Protein AF-A0A933LG67-F1 (afdb_monomer_lite)

Foldseek 3Di:
DDDDDDDDDDDDDDDDDPDPPPPVPFFWKDKDPWDWDQDPPPQRKIKTWIFIDGPVFAFKAKDKFKDQPVPPFRQQFFDAKDWQHGTRRTGGGGTIIITRCCVSPPPDDGDMDMDMDIFRVDDQQGDKFKQTWDWAQDQDPVDGGDIDTDTIDIDRLWAHFPQLLLVVCVVFPLVVQDDPPWQKDWDDDPRDIHIDGNPPRGQAHTDPGDQVSQQSSQVVVCVVVVHHGGADDPRRLLSQQFADPVVSGGEPGSQRHVDDDLLQEADDCSPVDPAADGIQPQCCPPPGHNRHHNSNRHRSDYHDDGDD

Secondary structure (DSSP, 8-state):
-----------------------------EEEEEEEEE-SSSS--EEEEEEEE-SS-PPEEEEEEEESSSSS---B---SEEES-EEEE-SEEEEEEEE-HHHHSTT--S--EEEEEEE-S-STT--EEEE-SEEEEEEETTEEEEEEEE--EEEESSPPBHHHHHHHHHTTT-GGG--TTSSEEEEEETTEEEEEEPTT-TTSBP-S--HHHHHHHHHHHHHHHSS---PPPHHHHHHHHHEETTTTEE-SBTTTBSS--TTT---TTTTSSSSPPSTTTTBS-TT--B---TTS-S-SSSSS----

pLDDT: mean 85.45, std 18.58, range [19.23, 98.25]

Structure (mmCIF, N/CA/C/O backbone):
data_AF-A0A933LG67-F1
#
_entry.id   AF-A0A933LG67-F1
#
loop_
_atom_site.group_PDB
_atom_site.id
_atom_site.type_symbol
_atom_site.label_atom_id
_atom_site.label_alt_id
_atom_site.label_comp_id
_atom_site.label_asym_id
_atom_site.label_entity_id
_atom_site.label_seq_id
_atom_site.pdbx_PDB_ins_code
_atom_site.Cartn_x
_atom_site.Cartn_y
_atom_site.Cartn_z
_atom_site.occupancy
_atom_site.B_iso_or_equiv
_atom_site.auth_seq_id
_atom_site.auth_comp_id
_atom_site.auth_asym_id
_atom_site.auth_atom_id
_atom_site.pdbx_PDB_model_num
ATOM 1 N N . MET A 1 1 ? -15.347 -20.137 12.528 1.00 38.03 1 MET A N 1
ATOM 2 C CA . MET A 1 1 ? -15.045 -21.583 12.512 1.00 38.03 1 MET A CA 1
ATOM 3 C C . MET A 1 1 ? -15.302 -22.116 11.112 1.00 38.03 1 MET A C 1
ATOM 5 O O . MET A 1 1 ? -16.444 -22.106 10.672 1.00 38.03 1 MET A O 1
ATOM 9 N N . SER A 1 2 ? -14.249 -22.505 10.396 1.00 20.66 2 SER A N 1
ATOM 10 C CA . SER A 1 2 ? -14.291 -23.467 9.287 1.00 20.66 2 SER A CA 1
ATOM 11 C C . SER A 1 2 ? -12.856 -23.874 8.972 1.00 20.66 2 SER A C 1
ATOM 13 O O . SER A 1 2 ? -12.022 -23.033 8.662 1.00 20.66 2 SER A O 1
ATOM 15 N N . VAL A 1 3 ? -12.590 -25.166 9.133 1.00 19.23 3 VAL A N 1
ATOM 16 C CA . VAL A 1 3 ? -11.328 -25.852 8.849 1.00 19.23 3 VAL A CA 1
ATOM 17 C C . VAL A 1 3 ? -11.555 -26.704 7.605 1.00 19.23 3 VAL A C 1
ATOM 19 O O . VAL A 1 3 ? -12.579 -27.384 7.514 1.00 19.23 3 VAL A O 1
ATOM 22 N N . ARG A 1 4 ? -10.600 -26.709 6.672 1.00 21.16 4 ARG A N 1
ATOM 23 C CA . ARG A 1 4 ? -10.469 -27.743 5.636 1.00 21.16 4 ARG A CA 1
ATOM 24 C C . ARG A 1 4 ? -8.984 -28.055 5.449 1.00 21.16 4 ARG A C 1
ATOM 26 O O . ARG A 1 4 ? -8.202 -27.148 5.200 1.00 21.16 4 ARG A O 1
ATOM 33 N N . PHE A 1 5 ? -8.619 -29.330 5.564 1.00 20.34 5 PHE A N 1
ATOM 34 C CA . PHE A 1 5 ? -7.287 -29.852 5.242 1.00 20.34 5 PHE A CA 1
ATOM 35 C C . PHE A 1 5 ? -7.350 -30.694 3.963 1.00 20.34 5 PHE A C 1
ATOM 37 O O . PHE A 1 5 ? -8.354 -31.365 3.709 1.00 20.34 5 PHE A O 1
ATOM 44 N N . ARG A 1 6 ? -6.244 -30.741 3.213 1.00 22.88 6 ARG A N 1
ATOM 45 C CA . ARG A 1 6 ? -5.920 -31.833 2.284 1.00 22.88 6 ARG A CA 1
ATOM 46 C C . ARG A 1 6 ? -4.411 -32.108 2.357 1.00 22.88 6 ARG A C 1
ATOM 48 O O . ARG A 1 6 ? -3.620 -31.181 2.245 1.00 22.88 6 ARG A O 1
ATOM 55 N N . LEU A 1 7 ? -4.051 -33.368 2.608 1.00 24.30 7 LEU A N 1
ATOM 56 C CA . LEU A 1 7 ? -2.679 -33.895 2.688 1.00 24.30 7 LEU A CA 1
ATOM 57 C C . LEU A 1 7 ? -2.125 -34.248 1.284 1.00 24.30 7 LEU A C 1
ATOM 59 O O . LEU A 1 7 ? -2.924 -34.379 0.352 1.00 24.30 7 LEU A O 1
ATOM 63 N N . PRO A 1 8 ? -0.791 -34.388 1.116 1.00 27.58 8 PRO A N 1
ATOM 64 C CA . PRO A 1 8 ? -0.118 -34.285 -0.177 1.00 27.58 8 PRO A CA 1
ATOM 65 C C . PRO A 1 8 ? -0.117 -35.604 -0.961 1.00 27.58 8 PRO A C 1
ATOM 67 O O . PRO A 1 8 ? 0.044 -36.683 -0.393 1.00 27.58 8 PRO A O 1
ATOM 70 N N . GLY A 1 9 ? -0.243 -35.500 -2.285 1.00 26.73 9 GLY A N 1
ATOM 71 C CA . GLY A 1 9 ? 0.077 -36.569 -3.229 1.00 26.73 9 GLY A CA 1
ATOM 72 C C . GLY A 1 9 ? 1.455 -36.316 -3.831 1.00 26.73 9 GLY A C 1
ATOM 73 O O . GLY A 1 9 ? 1.654 -35.337 -4.543 1.00 26.73 9 GLY A O 1
ATOM 74 N N . SER A 1 10 ? 2.405 -37.180 -3.505 1.00 29.77 10 SER A N 1
ATOM 75 C CA . SER A 1 10 ? 3.778 -37.191 -3.997 1.00 29.77 10 SER A CA 1
ATOM 76 C C . SER A 1 10 ? 3.872 -37.723 -5.431 1.00 29.77 10 SER A C 1
ATOM 78 O O . SER A 1 10 ? 3.330 -38.779 -5.745 1.00 29.77 10 SER A O 1
ATOM 80 N N . ALA A 1 11 ? 4.658 -37.050 -6.271 1.00 24.92 11 ALA A N 1
ATOM 81 C CA . ALA A 1 11 ? 5.375 -37.674 -7.379 1.00 24.92 11 ALA A CA 1
ATOM 82 C C . ALA A 1 11 ? 6.685 -36.908 -7.603 1.00 24.92 11 ALA A C 1
ATOM 84 O O . ALA A 1 11 ? 6.691 -35.727 -7.936 1.00 24.92 11 ALA A O 1
ATOM 85 N N . TRP A 1 12 ? 7.795 -37.595 -7.349 1.00 26.12 12 TRP A N 1
ATOM 86 C CA . TRP A 1 12 ? 9.145 -37.111 -7.590 1.00 26.12 12 TRP A CA 1
ATOM 87 C C . TRP A 1 12 ? 9.430 -37.091 -9.092 1.00 26.12 12 TRP A C 1
ATOM 89 O O . TRP A 1 12 ? 9.275 -38.114 -9.756 1.00 26.12 12 TRP A O 1
ATOM 99 N N . MET A 1 13 ? 9.953 -35.979 -9.602 1.00 23.38 13 MET A N 1
ATOM 100 C CA . MET A 1 13 ? 10.817 -35.996 -10.778 1.00 23.38 13 MET A CA 1
ATOM 101 C C . MET A 1 13 ? 12.063 -35.172 -10.454 1.00 23.38 13 MET A C 1
ATOM 103 O O . MET A 1 13 ? 12.012 -33.957 -10.297 1.00 23.38 13 MET A O 1
ATOM 107 N N . LEU A 1 14 ? 13.178 -35.881 -10.276 1.00 25.47 14 LEU A N 1
ATOM 108 C CA . LEU A 1 14 ? 14.516 -35.319 -10.142 1.00 25.47 14 LEU A CA 1
ATOM 109 C C . LEU A 1 14 ? 14.926 -34.709 -11.486 1.00 25.47 14 LEU A C 1
ATOM 111 O O . LEU A 1 14 ? 15.186 -35.439 -12.440 1.00 25.47 14 LEU A O 1
ATOM 115 N N . ILE A 1 15 ? 15.044 -33.386 -11.536 1.00 27.50 15 ILE A N 1
ATOM 116 C CA . ILE A 1 15 ? 15.924 -32.705 -12.486 1.00 27.50 15 ILE A CA 1
ATOM 117 C C . ILE A 1 15 ? 16.953 -31.964 -11.642 1.00 27.50 15 ILE A C 1
ATOM 119 O O . ILE A 1 15 ? 16.651 -30.984 -10.968 1.00 27.50 15 ILE A O 1
ATOM 123 N N . GLY A 1 16 ? 18.171 -32.501 -11.636 1.00 27.67 16 GLY A N 1
ATOM 124 C CA . GLY A 1 16 ? 19.323 -31.822 -11.075 1.00 27.67 16 GLY A CA 1
ATOM 125 C C . GLY A 1 16 ? 19.704 -30.648 -11.966 1.00 27.67 16 GLY A C 1
ATOM 126 O O . GLY A 1 16 ? 20.057 -30.838 -13.126 1.00 27.67 16 GLY A O 1
ATOM 127 N N . LEU A 1 17 ? 19.673 -29.449 -11.398 1.00 29.42 17 LEU A N 1
ATOM 128 C CA . LEU A 1 17 ? 20.359 -28.278 -11.920 1.00 29.42 17 LEU A CA 1
ATOM 129 C C . LEU A 1 17 ? 21.002 -27.573 -10.729 1.00 29.42 17 LEU A C 1
ATOM 131 O O . LEU A 1 17 ? 20.332 -27.047 -9.845 1.00 29.42 17 LEU A O 1
ATOM 135 N N . TRP A 1 18 ? 22.332 -27.632 -10.697 1.00 31.17 18 TRP A N 1
ATOM 136 C CA . TRP A 1 18 ? 23.157 -26.837 -9.803 1.00 31.17 18 TRP A CA 1
ATOM 137 C C . TRP A 1 18 ? 23.064 -25.382 -10.254 1.00 31.17 18 TRP A C 1
ATOM 139 O O . TRP A 1 18 ? 23.765 -24.953 -11.165 1.00 31.17 18 TRP A O 1
ATOM 149 N N . GLY A 1 19 ? 22.168 -24.639 -9.624 1.00 27.81 19 GLY A N 1
ATOM 150 C CA . GLY A 1 19 ? 22.131 -23.188 -9.657 1.00 27.81 19 GLY A CA 1
ATOM 151 C C . GLY A 1 19 ? 21.840 -22.736 -8.241 1.00 27.81 19 GLY A C 1
ATOM 152 O O . GLY A 1 19 ? 20.746 -22.955 -7.733 1.00 27.81 19 GLY A O 1
ATOM 153 N N . THR A 1 20 ? 22.833 -22.176 -7.563 1.00 32.12 20 THR A N 1
ATOM 154 C CA . THR A 1 20 ? 22.666 -21.576 -6.240 1.00 32.12 20 THR A CA 1
ATOM 155 C C . THR A 1 20 ? 21.772 -20.342 -6.357 1.00 32.12 20 THR A C 1
ATOM 157 O O . THR A 1 20 ? 22.270 -19.225 -6.464 1.00 32.12 20 THR A O 1
ATOM 160 N N . SER A 1 21 ? 20.453 -20.527 -6.338 1.00 32.62 21 SER A N 1
ATOM 161 C CA . SER A 1 21 ? 19.521 -19.474 -5.949 1.00 32.62 21 SER A CA 1
ATOM 162 C C . SER A 1 21 ? 19.319 -19.582 -4.441 1.00 32.62 21 SER A C 1
ATOM 164 O O . SER A 1 21 ? 18.368 -20.199 -3.965 1.00 32.62 21 SER A O 1
ATOM 166 N N . MET A 1 22 ? 20.226 -18.990 -3.666 1.00 31.19 22 MET A N 1
ATOM 167 C CA . MET A 1 22 ? 19.831 -18.528 -2.338 1.00 31.19 22 MET A CA 1
ATOM 168 C C . MET A 1 22 ? 18.944 -17.299 -2.549 1.00 31.19 22 MET A C 1
ATOM 170 O O . MET A 1 22 ? 19.394 -16.165 -2.430 1.00 31.19 22 MET A O 1
ATOM 174 N N . ALA A 1 23 ? 17.681 -17.527 -2.910 1.00 37.41 23 ALA A N 1
ATOM 175 C CA . ALA A 1 23 ? 16.648 -16.652 -2.393 1.00 37.41 23 ALA A CA 1
ATOM 176 C C . ALA A 1 23 ? 16.644 -16.948 -0.893 1.00 37.41 23 ALA A C 1
ATOM 178 O O . ALA A 1 23 ? 16.374 -18.082 -0.497 1.00 37.41 23 ALA A O 1
ATOM 179 N N . LEU A 1 24 ? 17.062 -15.987 -0.071 1.00 40.47 24 LEU A N 1
ATOM 180 C CA . LEU A 1 24 ? 16.750 -16.036 1.352 1.00 40.47 24 LEU A CA 1
ATOM 181 C C . LEU A 1 24 ? 15.238 -16.266 1.426 1.00 40.47 24 LEU A C 1
ATOM 183 O O . LEU A 1 24 ? 14.470 -15.461 0.899 1.00 40.47 24 LEU A O 1
ATOM 187 N N . ALA A 1 25 ? 14.829 -17.427 1.931 1.00 52.25 25 ALA A N 1
ATOM 188 C CA . ALA A 1 25 ? 13.427 -17.777 2.053 1.00 52.25 25 ALA A CA 1
ATOM 189 C C . ALA A 1 25 ? 12.861 -16.966 3.219 1.00 52.25 25 ALA A C 1
ATOM 191 O O . ALA A 1 25 ? 12.797 -17.475 4.328 1.00 52.25 25 ALA A O 1
ATOM 192 N N . ASN A 1 26 ? 12.534 -15.696 2.967 1.00 66.25 26 ASN A N 1
ATOM 193 C CA . ASN A 1 26 ? 11.832 -14.876 3.941 1.00 66.25 26 ASN A CA 1
ATOM 194 C C . ASN A 1 26 ? 10.451 -15.481 4.204 1.00 66.25 26 ASN A C 1
ATOM 196 O O . ASN A 1 26 ? 9.704 -15.767 3.259 1.00 66.25 26 ASN A O 1
ATOM 200 N N . SER A 1 27 ? 10.119 -15.670 5.470 1.00 69.81 27 SER A N 1
ATOM 201 C CA . SER A 1 27 ? 8.861 -16.248 5.913 1.00 69.81 27 SER A CA 1
ATOM 202 C C . SER A 1 27 ? 7.962 -15.159 6.474 1.00 69.81 27 SER A C 1
ATOM 204 O O . SER A 1 27 ? 8.070 -14.826 7.647 1.00 69.81 27 SER A O 1
ATOM 206 N N . ALA A 1 28 ? 7.020 -14.687 5.653 1.00 74.06 28 ALA A N 1
ATOM 207 C CA . ALA A 1 28 ? 6.090 -13.629 6.039 1.00 74.06 28 ALA A CA 1
ATOM 208 C C . ALA A 1 28 ? 5.422 -13.887 7.410 1.00 74.06 28 ALA A C 1
ATOM 210 O O . ALA A 1 28 ? 5.041 -15.030 7.717 1.00 74.06 28 ALA A O 1
ATOM 211 N N . PRO A 1 29 ? 5.196 -12.835 8.214 1.00 86.06 29 PRO A N 1
ATOM 212 C CA . PRO A 1 29 ? 4.693 -12.988 9.565 1.00 86.06 29 PRO A CA 1
ATOM 213 C C . PRO A 1 29 ? 3.241 -13.469 9.585 1.00 86.06 29 PRO A C 1
ATOM 215 O O . PRO A 1 29 ? 2.386 -13.067 8.794 1.00 86.06 29 PRO A O 1
ATOM 218 N N . VAL A 1 30 ? 2.928 -14.304 10.571 1.00 87.56 30 VAL A N 1
ATOM 219 C CA . VAL A 1 30 ? 1.602 -14.878 10.790 1.00 87.56 30 VAL A CA 1
ATOM 220 C C . VAL A 1 30 ? 0.987 -14.302 12.057 1.00 87.56 30 VAL A C 1
ATOM 222 O O . VAL A 1 30 ? 1.433 -14.559 13.181 1.00 87.56 30 VAL A O 1
ATOM 225 N N . VAL A 1 31 ? -0.121 -13.586 11.878 1.00 90.25 31 VAL A N 1
ATOM 226 C CA . VAL A 1 31 ? -0.997 -13.170 12.973 1.00 90.25 31 VAL A CA 1
ATOM 227 C C . VAL A 1 31 ? -2.069 -14.230 13.209 1.00 90.25 31 VAL A C 1
ATOM 229 O O . VAL A 1 31 ? -2.745 -14.681 12.286 1.00 90.25 31 VAL A O 1
ATOM 232 N N . SER A 1 32 ? -2.257 -14.634 14.464 1.00 93.69 32 SER A N 1
ATOM 233 C CA . SER A 1 32 ? -3.251 -15.649 14.835 1.00 93.69 32 SER A CA 1
ATOM 234 C C . SER A 1 32 ? -3.875 -15.382 16.204 1.00 93.69 32 SER A C 1
ATOM 236 O O . SER A 1 32 ? -3.446 -14.494 16.937 1.00 93.69 32 SER A O 1
ATOM 238 N N . ASN A 1 33 ? -4.920 -16.144 16.551 1.00 94.38 33 ASN A N 1
ATOM 239 C CA . ASN A 1 33 ? -5.614 -16.065 17.846 1.00 94.38 33 ASN A CA 1
ATOM 240 C C . ASN A 1 33 ? -6.066 -14.645 18.229 1.00 94.38 33 ASN A C 1
ATOM 242 O O . ASN A 1 33 ? -6.005 -14.259 19.395 1.00 94.38 33 ASN A O 1
ATOM 246 N N . VAL A 1 34 ? -6.518 -13.872 17.236 1.00 96.25 34 VAL A N 1
ATOM 247 C CA . VAL A 1 34 ? -7.017 -12.515 17.456 1.00 96.25 34 VAL A CA 1
ATOM 248 C C . VAL A 1 34 ? -8.327 -12.575 18.241 1.00 96.25 34 VAL A C 1
ATOM 250 O O . VAL A 1 34 ? -9.292 -13.213 17.817 1.00 96.25 34 VAL A O 1
ATOM 253 N N . THR A 1 35 ? -8.366 -11.890 19.377 1.00 96.25 35 THR A N 1
ATOM 254 C CA . THR A 1 35 ? -9.553 -11.719 20.221 1.00 96.25 35 THR A CA 1
ATOM 255 C C . THR A 1 35 ? -9.672 -10.257 20.628 1.00 96.25 35 THR A C 1
ATOM 257 O O . THR A 1 35 ? -8.665 -9.562 20.716 1.00 96.25 35 THR A O 1
ATOM 260 N N . ALA A 1 36 ? -10.893 -9.785 20.868 1.00 95.81 36 ALA A N 1
ATOM 261 C CA . ALA A 1 36 ? -11.146 -8.446 21.381 1.00 95.81 36 ALA A CA 1
ATOM 262 C C . ALA A 1 36 ? -12.184 -8.506 22.501 1.00 95.81 36 ALA A C 1
ATOM 264 O O . ALA A 1 36 ? -13.195 -9.198 22.369 1.00 95.81 36 ALA A O 1
ATOM 265 N N . SER A 1 37 ? -11.945 -7.775 23.585 1.00 95.19 37 SER A N 1
ATOM 266 C CA . SER A 1 37 ? -12.874 -7.672 24.710 1.00 95.19 37 SER A CA 1
ATOM 267 C C . SER A 1 37 ? -12.896 -6.258 25.270 1.00 95.19 37 SER A C 1
ATOM 269 O O . SER A 1 37 ? -11.850 -5.713 25.618 1.00 95.19 37 SER A O 1
ATOM 271 N N . GLN A 1 38 ? -14.089 -5.682 25.401 1.00 94.75 38 GLN A N 1
ATOM 272 C CA . GLN A 1 38 ? -14.264 -4.415 26.103 1.00 94.75 38 GLN A CA 1
ATOM 273 C C . GLN A 1 38 ? -14.080 -4.618 27.613 1.00 94.75 38 GLN A C 1
ATOM 275 O O . GLN A 1 38 ? -14.619 -5.571 28.185 1.00 94.75 38 GLN A O 1
ATOM 280 N N . ARG A 1 39 ? -13.333 -3.722 28.262 1.00 94.69 39 ARG A N 1
ATOM 281 C CA . ARG A 1 39 ? -13.157 -3.732 29.718 1.00 94.69 39 ARG A CA 1
ATOM 282 C C . ARG A 1 39 ? -14.471 -3.390 30.422 1.00 94.69 39 ARG A C 1
ATOM 284 O O . ARG A 1 39 ? -15.240 -2.545 29.971 1.00 94.69 39 ARG A O 1
ATOM 291 N N . GLN A 1 40 ? -14.715 -4.043 31.557 1.00 93.62 40 GLN A N 1
ATOM 292 C CA . GLN A 1 40 ? -15.938 -3.879 32.360 1.00 93.62 40 GLN A CA 1
ATOM 293 C C . GLN A 1 40 ? -15.809 -2.808 33.460 1.00 93.62 40 GLN A C 1
ATOM 295 O O . GLN A 1 40 ? -16.649 -2.717 34.348 1.00 93.62 40 GLN A O 1
ATOM 300 N N . ASP A 1 41 ? -14.759 -1.992 33.406 1.00 92.69 41 ASP A N 1
ATOM 301 C CA . ASP A 1 41 ? -14.417 -0.951 34.383 1.00 92.69 41 ASP A CA 1
ATOM 302 C C . ASP A 1 41 ? -14.929 0.447 33.983 1.00 92.69 41 ASP A C 1
ATOM 304 O O . ASP A 1 41 ? -14.498 1.451 34.544 1.00 92.69 41 ASP A O 1
ATOM 308 N N . TYR A 1 42 ? -15.839 0.521 33.005 1.00 87.00 42 TYR A N 1
ATOM 309 C CA . TYR A 1 42 ? -16.379 1.758 32.421 1.00 87.00 42 TYR A CA 1
ATOM 310 C C . TYR A 1 42 ? -15.359 2.647 31.693 1.00 87.00 42 TYR A C 1
ATOM 312 O O . TYR A 1 42 ? -15.741 3.707 31.194 1.00 87.00 42 TYR A O 1
ATOM 320 N N . SER A 1 43 ? -14.104 2.208 31.548 1.00 90.19 43 SER A N 1
ATOM 321 C CA . SER A 1 43 ? -13.080 2.940 30.791 1.00 90.19 43 SER A CA 1
ATOM 322 C C . SER A 1 43 ? -13.389 3.024 29.295 1.00 90.19 43 SER A C 1
ATOM 324 O O . SER A 1 43 ? -12.845 3.879 28.612 1.00 90.19 43 SER A O 1
ATOM 326 N N . LYS A 1 44 ? -14.275 2.148 28.790 1.00 90.81 44 LYS A N 1
ATOM 327 C CA . LYS A 1 44 ? -14.594 1.950 27.361 1.00 90.81 44 LYS A CA 1
ATOM 328 C C . LYS A 1 44 ? -13.420 1.414 26.535 1.00 90.81 44 LYS A C 1
ATOM 330 O O . LYS A 1 44 ? -13.580 1.231 25.329 1.00 90.81 44 LYS A O 1
ATOM 335 N N . LEU A 1 45 ? -12.298 1.095 27.180 1.00 94.19 45 LEU A N 1
ATOM 336 C CA . LEU A 1 45 ? -11.134 0.504 26.539 1.00 94.19 45 LEU A CA 1
ATOM 337 C C . LEU A 1 45 ? -11.449 -0.906 26.036 1.00 94.19 45 LEU A C 1
ATOM 339 O O . LEU A 1 45 ? -12.178 -1.672 26.674 1.00 94.19 45 LEU A O 1
ATOM 343 N N . ILE A 1 46 ? -10.862 -1.253 24.897 1.00 95.94 46 ILE A N 1
ATOM 344 C CA . ILE A 1 46 ? -10.941 -2.576 24.288 1.00 95.94 46 ILE A CA 1
ATOM 345 C C . ILE A 1 46 ? -9.544 -3.191 24.289 1.00 95.94 46 ILE A C 1
ATOM 347 O O . ILE A 1 46 ? -8.600 -2.627 23.739 1.00 95.94 46 ILE A O 1
ATOM 351 N N . ASP A 1 47 ? -9.433 -4.372 24.889 1.00 97.56 47 ASP A N 1
ATOM 352 C CA . ASP A 1 47 ? -8.223 -5.184 24.861 1.00 97.56 47 ASP A CA 1
ATOM 353 C C . ASP A 1 47 ? -8.280 -6.113 23.648 1.00 97.56 47 ASP A C 1
ATOM 355 O O . ASP A 1 47 ? -9.150 -6.983 23.568 1.00 97.56 47 ASP A O 1
ATOM 359 N N . ILE A 1 48 ? -7.349 -5.937 22.713 1.00 97.88 48 ILE A N 1
ATOM 360 C CA . ILE A 1 48 ? -7.185 -6.785 21.532 1.00 97.88 48 ILE A CA 1
ATOM 361 C C . ILE A 1 48 ? -5.946 -7.650 21.744 1.00 97.88 48 ILE A C 1
ATOM 363 O O . ILE A 1 48 ? -4.826 -7.141 21.837 1.00 97.88 48 ILE A O 1
ATOM 367 N N . ARG A 1 49 ? -6.140 -8.966 21.835 1.00 98.19 49 ARG A N 1
ATOM 368 C CA . ARG A 1 49 ? -5.057 -9.937 22.024 1.00 98.19 49 ARG A CA 1
ATOM 369 C C . ARG A 1 49 ? -4.799 -10.725 20.760 1.00 98.19 49 ARG A C 1
ATOM 371 O O . ARG A 1 49 ? -5.749 -11.091 20.078 1.00 98.19 49 ARG A O 1
ATOM 378 N N . TYR A 1 50 ? -3.534 -11.010 20.477 1.00 98.06 50 TYR A N 1
ATOM 379 C CA . TYR A 1 50 ? -3.123 -11.791 19.313 1.00 98.06 50 TYR A CA 1
ATOM 380 C C . TYR A 1 50 ? -1.791 -12.510 19.558 1.00 98.06 50 TYR A C 1
ATOM 382 O O . TYR A 1 50 ? -1.031 -12.181 20.474 1.00 98.06 50 TYR A O 1
ATOM 390 N N . ASN A 1 51 ? -1.507 -13.496 18.717 1.00 96.94 51 ASN A N 1
ATOM 391 C CA . ASN A 1 51 ? -0.194 -14.107 18.579 1.00 96.94 51 ASN A CA 1
ATOM 392 C C . ASN A 1 51 ? 0.459 -13.595 17.294 1.00 96.94 51 ASN A C 1
ATOM 394 O O . ASN A 1 51 ? -0.219 -13.462 16.275 1.00 96.94 51 ASN A O 1
ATOM 398 N N . LEU A 1 52 ? 1.768 -13.368 17.351 1.00 94.62 52 LEU A N 1
ATOM 399 C CA . LEU A 1 52 ? 2.610 -13.034 16.207 1.00 94.62 52 LEU A CA 1
ATOM 400 C C . LEU A 1 52 ? 3.692 -14.100 16.081 1.00 94.62 52 LEU A C 1
ATOM 402 O O . LEU A 1 52 ? 4.433 -14.333 17.039 1.00 94.62 52 LEU A O 1
ATOM 406 N N . ALA A 1 53 ? 3.771 -14.746 14.931 1.00 90.56 53 ALA A N 1
ATOM 407 C CA . ALA A 1 53 ? 4.850 -15.659 14.598 1.00 90.56 53 ALA A CA 1
ATOM 408 C C . ALA A 1 53 ? 5.565 -15.147 13.354 1.00 90.56 53 ALA A C 1
ATOM 410 O O . ALA A 1 53 ? 4.915 -1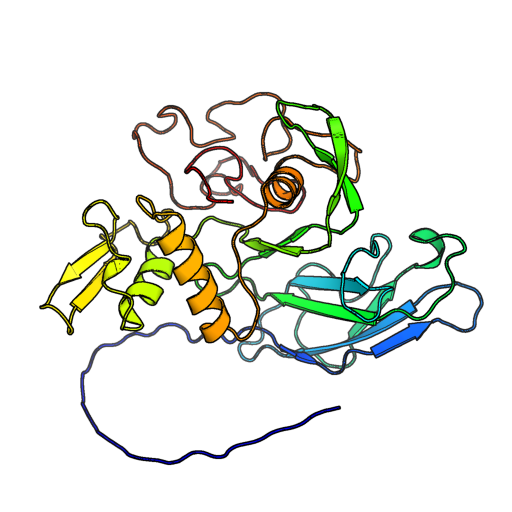4.678 12.432 1.00 90.56 53 ALA A O 1
ATOM 411 N N . ASP A 1 54 ? 6.878 -15.278 13.348 1.00 85.81 54 ASP A N 1
ATOM 412 C CA . ASP A 1 54 ? 7.743 -15.033 12.205 1.00 85.81 54 ASP A CA 1
ATOM 413 C C . ASP A 1 54 ? 8.820 -16.118 12.275 1.00 85.81 54 ASP A C 1
ATOM 415 O O . ASP A 1 54 ? 9.344 -16.374 13.369 1.00 85.81 54 ASP A O 1
ATOM 419 N N . ALA A 1 55 ? 9.038 -16.860 11.188 1.00 82.62 55 ALA A N 1
ATOM 420 C CA . ALA A 1 55 ? 9.909 -18.037 11.242 1.00 82.62 55 ALA A CA 1
ATOM 421 C C . ALA A 1 55 ? 11.395 -17.656 11.267 1.00 82.62 55 ALA A C 1
ATOM 423 O O . ALA A 1 55 ? 12.201 -18.416 11.811 1.00 82.62 55 ALA A O 1
ATOM 424 N N . ASP A 1 56 ? 11.722 -16.479 10.738 1.00 80.56 56 ASP A N 1
ATOM 425 C CA . ASP A 1 56 ? 13.071 -15.921 10.704 1.00 80.56 56 ASP A CA 1
ATOM 426 C C . ASP A 1 56 ? 13.365 -15.103 11.975 1.00 80.56 56 ASP A C 1
ATOM 428 O O . ASP A 1 56 ? 14.519 -14.915 12.366 1.00 80.56 56 ASP A O 1
ATOM 432 N N . GLY A 1 57 ? 12.311 -14.750 12.717 1.00 81.44 57 GLY A N 1
ATOM 433 C CA . GLY A 1 57 ? 12.390 -14.103 14.022 1.00 81.44 57 GLY A CA 1
ATOM 434 C C . GLY A 1 57 ? 12.425 -12.582 13.930 1.00 81.44 57 GLY A C 1
ATOM 435 O O . GLY A 1 57 ? 12.751 -11.924 14.927 1.00 81.44 57 GLY A O 1
ATOM 436 N N . ASP A 1 58 ? 12.084 -12.034 12.767 1.00 82.56 58 ASP A N 1
ATOM 437 C CA . ASP A 1 58 ? 12.195 -10.612 12.494 1.00 82.56 58 ASP A CA 1
ATOM 438 C C . ASP A 1 58 ? 11.122 -9.804 13.250 1.00 82.56 58 ASP A C 1
ATOM 440 O O . ASP A 1 58 ? 9.971 -10.235 13.396 1.00 82.56 58 ASP A O 1
ATOM 444 N N . PRO A 1 59 ? 11.469 -8.624 13.804 1.00 87.75 59 PRO A N 1
ATOM 445 C CA . PRO A 1 59 ? 10.477 -7.715 14.356 1.00 87.75 59 PRO A CA 1
ATOM 446 C C . PRO A 1 59 ? 9.544 -7.191 13.263 1.00 87.75 59 PRO A C 1
ATOM 448 O O . PRO A 1 59 ? 10.000 -6.656 12.258 1.00 87.75 59 PRO A O 1
ATOM 451 N N . CYS A 1 60 ? 8.236 -7.243 13.507 1.00 87.12 60 CYS A N 1
ATOM 452 C CA . CYS A 1 60 ? 7.236 -6.803 12.540 1.00 87.12 60 CYS A CA 1
ATOM 453 C C . CYS A 1 60 ? 6.698 -5.405 12.867 1.00 87.12 60 CYS A C 1
ATOM 455 O O . CYS A 1 60 ? 6.624 -4.991 14.031 1.00 87.12 60 CYS A O 1
ATOM 457 N N . THR A 1 61 ? 6.218 -4.699 11.850 1.00 87.25 61 THR A N 1
ATOM 458 C CA . THR A 1 61 ? 5.230 -3.639 12.024 1.00 87.25 61 THR A CA 1
ATOM 459 C C . THR A 1 61 ? 3.841 -4.258 12.130 1.00 87.25 61 THR A C 1
ATOM 461 O O . THR A 1 61 ? 3.464 -5.081 11.305 1.00 87.25 61 THR A O 1
ATOM 464 N N . VAL A 1 62 ? 3.072 -3.870 13.149 1.00 88.50 62 VAL A N 1
ATOM 465 C CA . VAL A 1 62 ? 1.720 -4.382 13.413 1.00 88.50 62 VAL A CA 1
ATOM 466 C C . VAL A 1 62 ? 0.683 -3.275 13.267 1.00 88.50 62 VAL A C 1
ATOM 468 O O . VAL A 1 62 ? 0.847 -2.188 13.823 1.00 88.50 62 VAL A O 1
ATOM 471 N N . TRP A 1 63 ? -0.431 -3.585 12.606 1.00 88.62 63 TRP A N 1
ATOM 472 C CA . TRP A 1 63 ? -1.588 -2.696 12.474 1.00 88.62 63 TRP A CA 1
ATOM 473 C C . TRP A 1 63 ? -2.873 -3.380 12.915 1.00 88.62 63 TRP A C 1
ATOM 475 O O . TRP A 1 63 ? -2.968 -4.607 12.961 1.00 88.62 63 TRP A O 1
ATOM 485 N N . VAL A 1 64 ? -3.893 -2.579 13.201 1.00 90.56 64 VAL A N 1
ATOM 486 C CA . VAL A 1 64 ? -5.221 -3.065 13.565 1.00 90.56 64 VAL A CA 1
ATOM 487 C C . VAL A 1 64 ? -6.291 -2.298 12.798 1.00 90.56 64 VAL A C 1
ATOM 489 O O . VAL A 1 64 ? -6.169 -1.102 12.551 1.00 90.56 64 VAL A O 1
ATOM 492 N N . THR A 1 65 ? -7.344 -3.008 12.415 1.00 90.19 65 THR A N 1
ATOM 493 C CA . THR A 1 65 ? -8.515 -2.464 11.716 1.00 90.19 65 THR A CA 1
ATOM 494 C C . THR A 1 65 ? -9.778 -2.967 12.395 1.00 90.19 65 THR A C 1
ATOM 496 O O . THR A 1 65 ? -9.774 -4.060 12.972 1.00 90.19 65 THR A O 1
ATOM 499 N N . ALA A 1 66 ? -10.859 -2.190 12.325 1.00 91.19 66 ALA A N 1
ATOM 500 C CA . ALA A 1 66 ? -12.151 -2.579 12.871 1.00 91.19 66 ALA A CA 1
ATOM 501 C C . ALA A 1 66 ? -13.289 -2.412 11.863 1.00 91.19 66 ALA A C 1
ATOM 503 O O . ALA A 1 66 ? -13.211 -1.650 10.900 1.00 91.19 66 ALA A O 1
ATOM 504 N N . SER A 1 67 ? -14.361 -3.147 12.128 1.00 91.25 67 SER A N 1
ATOM 505 C CA . SER A 1 67 ? -15.584 -3.176 11.340 1.00 91.25 67 SER A CA 1
ATOM 506 C C . SER A 1 67 ? -16.799 -3.202 12.264 1.00 91.25 67 SER A C 1
ATOM 508 O O . SER A 1 67 ? -16.794 -3.917 13.270 1.00 91.25 67 SER A O 1
ATOM 510 N N . ASP A 1 68 ? -17.837 -2.452 11.909 1.00 90.81 68 ASP A N 1
ATOM 511 C CA . ASP A 1 68 ? -19.135 -2.371 12.588 1.00 90.81 68 ASP A CA 1
ATOM 512 C C . ASP A 1 68 ? -20.278 -3.028 11.788 1.00 90.81 68 ASP A C 1
ATOM 514 O O . ASP A 1 68 ? -21.418 -3.069 12.248 1.00 90.81 68 ASP A O 1
ATOM 518 N N . ASP A 1 69 ? -19.975 -3.612 10.624 1.00 89.00 69 ASP A N 1
ATOM 519 C CA . ASP A 1 69 ? -20.941 -4.219 9.695 1.00 89.00 69 ASP A CA 1
ATOM 520 C C . ASP A 1 69 ? -20.712 -5.727 9.479 1.00 89.00 69 ASP A C 1
ATOM 522 O O . ASP A 1 69 ? -21.096 -6.319 8.469 1.00 89.00 69 ASP A O 1
ATOM 526 N N . GLY A 1 70 ? -20.067 -6.381 10.447 1.00 86.31 70 GLY A N 1
ATOM 527 C CA . GLY A 1 70 ? -19.765 -7.809 10.364 1.00 86.31 70 GLY A CA 1
ATOM 528 C C . GLY A 1 70 ? -18.580 -8.143 9.450 1.00 86.31 70 GLY A C 1
ATOM 529 O O . GLY A 1 70 ? -18.365 -9.318 9.142 1.00 86.31 70 GLY A O 1
ATOM 530 N N . GLY A 1 71 ? -17.752 -7.163 9.094 1.00 84.19 71 GLY A N 1
ATOM 531 C CA . GLY A 1 71 ? -16.521 -7.337 8.321 1.00 84.19 71 GLY A CA 1
ATOM 532 C C . GLY A 1 71 ? -16.689 -7.111 6.822 1.00 84.19 71 GLY A C 1
ATOM 533 O O . GLY A 1 71 ? -15.794 -7.516 6.075 1.00 84.19 71 GLY A O 1
ATOM 534 N N . ALA A 1 72 ? -17.813 -6.526 6.396 1.00 80.50 72 ALA A N 1
ATOM 535 C CA . ALA A 1 72 ? -18.045 -6.159 5.004 1.00 80.50 72 ALA A CA 1
ATOM 536 C C . ALA A 1 72 ? -17.211 -4.927 4.621 1.00 80.50 72 ALA A C 1
ATOM 538 O O . ALA A 1 72 ? -16.600 -4.925 3.555 1.00 80.50 72 ALA A O 1
ATOM 539 N N . THR A 1 73 ? -17.108 -3.946 5.518 1.00 84.69 73 THR A N 1
ATOM 540 C CA . THR A 1 73 ? -16.220 -2.783 5.400 1.00 84.69 73 THR A CA 1
ATOM 541 C C . THR A 1 73 ? -15.353 -2.630 6.647 1.00 84.69 73 THR A C 1
ATOM 543 O O . THR A 1 73 ? -15.672 -3.151 7.720 1.00 84.69 73 THR A O 1
ATOM 546 N N . TRP A 1 74 ? -14.229 -1.928 6.506 1.00 86.75 74 TRP A N 1
ATOM 547 C CA . TRP A 1 74 ? -13.261 -1.686 7.586 1.00 86.75 74 TRP A CA 1
ATOM 548 C C . TRP A 1 74 ? -13.119 -0.183 7.831 1.00 86.75 74 TRP A C 1
ATOM 550 O O . TRP A 1 74 ? -12.031 0.387 7.780 1.00 86.75 74 TRP A O 1
ATOM 560 N N . LYS A 1 75 ? -14.266 0.479 8.025 1.00 86.31 75 LYS A N 1
ATOM 561 C CA . LYS A 1 75 ? -14.389 1.944 8.137 1.00 86.31 75 LYS A CA 1
ATOM 562 C C . LYS A 1 75 ? -14.215 2.483 9.550 1.00 86.31 75 LYS A C 1
ATOM 564 O O . LYS A 1 75 ? -14.133 3.698 9.729 1.00 86.31 75 LYS A O 1
ATOM 569 N N . VAL A 1 76 ? -14.200 1.606 10.550 1.00 85.44 76 VAL A N 1
ATOM 570 C CA . VAL A 1 76 ? -14.129 2.023 11.947 1.00 85.44 76 VAL A CA 1
ATOM 571 C C . VAL A 1 76 ? -12.744 2.613 12.223 1.00 85.44 76 VAL A C 1
ATOM 573 O O . VAL A 1 76 ? -11.744 1.914 12.034 1.00 85.44 76 VAL A O 1
ATOM 576 N N . PRO A 1 77 ? -12.656 3.884 12.652 1.00 83.75 77 PRO A N 1
ATOM 577 C CA . PRO A 1 77 ? -11.376 4.498 12.954 1.00 83.75 77 PRO A CA 1
ATOM 578 C C . PRO A 1 77 ? -10.770 3.862 14.209 1.00 83.75 77 PRO A C 1
ATOM 580 O O . PRO A 1 77 ? -11.451 3.701 15.218 1.00 83.75 77 PRO A O 1
ATOM 583 N N . ILE A 1 78 ? -9.478 3.540 14.135 1.00 84.69 78 ILE A N 1
ATOM 584 C CA . ILE A 1 78 ? -8.650 3.179 15.288 1.00 84.69 78 ILE A CA 1
ATOM 585 C C . ILE A 1 78 ? -7.455 4.132 15.290 1.00 84.69 78 ILE A C 1
ATOM 587 O O . ILE A 1 78 ? -6.565 4.013 14.447 1.00 84.69 78 ILE A O 1
ATOM 591 N N . ARG A 1 79 ? -7.473 5.121 16.182 1.00 84.31 79 ARG A N 1
ATOM 592 C CA . ARG A 1 79 ? -6.481 6.205 16.262 1.00 84.31 79 ARG A CA 1
ATOM 593 C C . ARG A 1 79 ? -5.851 6.284 17.646 1.00 84.31 79 ARG A C 1
ATOM 595 O O . ARG A 1 79 ? -4.676 6.622 17.750 1.00 84.31 79 ARG A O 1
ATOM 602 N N . THR A 1 80 ? -6.599 5.937 18.689 1.00 90.56 80 THR A N 1
ATOM 603 C CA . THR A 1 80 ? -6.152 6.028 20.082 1.00 90.56 80 THR A CA 1
ATOM 604 C C . THR A 1 80 ? -5.795 4.644 20.612 1.00 90.56 80 THR A C 1
ATOM 606 O O . THR A 1 80 ? -6.623 3.881 21.108 1.00 90.56 80 THR A O 1
ATOM 609 N N . PHE A 1 81 ? -4.525 4.267 20.478 1.00 93.62 81 PHE A N 1
ATOM 610 C CA . PHE A 1 81 ? -4.074 2.931 20.856 1.00 93.62 81 PHE A CA 1
ATOM 611 C C . PHE A 1 81 ? -2.698 2.914 21.511 1.00 93.62 81 PHE A C 1
ATOM 613 O O . PHE A 1 81 ? -1.886 3.824 21.363 1.00 93.62 81 PHE A O 1
ATOM 620 N N . SER A 1 82 ? -2.431 1.834 22.239 1.00 95.25 82 SER A N 1
ATOM 621 C CA . SER A 1 82 ? -1.141 1.562 22.870 1.00 95.25 82 SER A CA 1
ATOM 622 C C . SER A 1 82 ? -0.864 0.059 22.951 1.00 95.25 82 SER A C 1
ATOM 624 O O . SER A 1 82 ? -1.741 -0.770 22.695 1.00 95.25 82 SER A O 1
ATOM 626 N N . GLY A 1 83 ? 0.361 -0.302 23.335 1.00 96.31 83 GLY A N 1
ATOM 627 C CA . GLY A 1 83 ? 0.784 -1.689 23.514 1.00 96.31 83 GLY A CA 1
ATOM 628 C C . GLY A 1 83 ? 1.556 -2.228 22.313 1.00 96.31 83 GLY A C 1
ATOM 629 O O . GLY A 1 83 ? 2.352 -1.518 21.708 1.00 96.31 83 GLY A O 1
ATOM 630 N N . ALA A 1 84 ? 1.351 -3.505 21.994 1.00 96.25 84 ALA A N 1
ATOM 631 C CA . ALA A 1 84 ? 2.060 -4.215 20.934 1.00 96.25 84 ALA A CA 1
ATOM 632 C C . ALA A 1 84 ? 1.462 -3.906 19.547 1.00 96.25 84 ALA A C 1
ATOM 634 O O . ALA A 1 84 ? 0.836 -4.768 18.930 1.00 96.25 84 ALA A O 1
ATOM 635 N N . ILE A 1 85 ? 1.624 -2.666 19.095 1.00 93.12 85 ILE A N 1
ATOM 636 C CA . ILE A 1 85 ? 1.156 -2.122 17.814 1.00 93.12 85 ILE A CA 1
ATOM 637 C C . ILE A 1 85 ? 2.184 -1.108 17.293 1.00 93.12 85 ILE A C 1
ATOM 639 O O . ILE A 1 85 ? 2.872 -0.467 18.086 1.00 93.12 85 ILE A O 1
ATOM 643 N N . GLY A 1 86 ? 2.287 -0.947 15.974 1.00 87.69 86 GLY A N 1
ATOM 644 C CA . GLY A 1 86 ? 3.298 -0.107 15.337 1.00 87.69 86 GLY A CA 1
ATOM 645 C C . GLY A 1 86 ? 4.574 -0.885 15.022 1.00 87.69 86 GLY A C 1
ATOM 646 O O . GLY A 1 86 ? 4.525 -2.092 14.821 1.00 87.69 86 GLY A O 1
ATOM 647 N N . ASN A 1 87 ? 5.705 -0.189 14.920 1.00 86.81 87 ASN A N 1
ATOM 648 C CA . ASN A 1 87 ? 6.971 -0.765 14.455 1.00 86.81 87 ASN A CA 1
ATOM 649 C C . ASN A 1 87 ? 7.689 -1.592 15.536 1.00 86.81 87 ASN A C 1
ATOM 651 O O . ASN A 1 87 ? 7.537 -1.331 16.729 1.00 86.81 87 ASN A O 1
ATOM 655 N N . ASN A 1 88 ? 8.574 -2.495 15.099 1.00 88.44 88 ASN A N 1
ATOM 656 C CA . ASN A 1 88 ? 9.513 -3.247 15.943 1.00 88.44 88 ASN A CA 1
ATOM 657 C C . ASN A 1 88 ? 8.844 -4.144 16.996 1.00 88.44 88 ASN A C 1
ATOM 659 O O . ASN A 1 88 ? 9.327 -4.259 18.126 1.00 88.44 88 ASN A O 1
ATOM 663 N N . ILE A 1 89 ? 7.734 -4.790 16.643 1.00 94.12 89 ILE A N 1
ATOM 664 C CA . ILE A 1 89 ? 7.075 -5.760 17.512 1.00 94.12 89 ILE A CA 1
ATOM 665 C C . ILE A 1 89 ? 7.725 -7.131 17.289 1.00 94.12 89 ILE A C 1
ATOM 667 O O . ILE A 1 89 ? 7.510 -7.734 16.240 1.00 94.12 89 ILE A O 1
ATOM 671 N N . PRO A 1 90 ? 8.498 -7.667 18.252 1.00 94.38 90 PRO A N 1
ATOM 672 C CA . PRO A 1 90 ? 9.106 -8.986 18.090 1.00 94.38 90 PRO A CA 1
ATOM 673 C C . PRO A 1 90 ? 8.017 -10.064 18.041 1.00 94.38 90 PRO A C 1
ATOM 675 O O . PRO A 1 90 ? 6.949 -9.841 18.617 1.00 94.38 90 PRO A O 1
ATOM 678 N N . PRO A 1 91 ? 8.263 -11.257 17.477 1.00 95.00 91 PRO A N 1
ATOM 679 C CA . PRO A 1 91 ? 7.345 -12.391 17.578 1.00 95.00 91 PRO A CA 1
ATOM 680 C C . PRO A 1 91 ? 6.997 -12.758 19.032 1.00 95.00 91 PRO A C 1
ATOM 682 O O . PRO A 1 91 ? 7.644 -12.345 19.998 1.00 95.00 91 PRO A O 1
ATOM 685 N N . GLY A 1 92 ? 5.892 -13.465 19.243 1.00 96.50 92 GLY A N 1
ATOM 686 C CA . GLY A 1 92 ? 5.455 -13.918 20.564 1.00 96.50 92 GLY A CA 1
ATOM 687 C C . GLY A 1 92 ? 3.946 -14.101 20.693 1.00 96.50 92 GLY A C 1
ATOM 688 O O . GLY A 1 92 ? 3.155 -13.638 19.873 1.00 96.50 92 GLY A O 1
ATOM 689 N N . SER A 1 93 ? 3.541 -14.772 21.767 1.00 97.31 93 SER A N 1
ATOM 690 C CA . SER A 1 93 ? 2.133 -15.068 22.049 1.00 97.31 93 SER A CA 1
ATOM 691 C C . SER A 1 93 ? 1.495 -14.049 22.990 1.00 97.31 93 SER A C 1
ATOM 693 O O . SER A 1 93 ? 2.182 -13.422 23.795 1.00 97.31 93 SER A O 1
ATOM 695 N N . ASN A 1 94 ? 0.166 -13.945 22.932 1.00 96.56 94 ASN A N 1
ATOM 696 C CA . ASN A 1 94 ? -0.662 -13.165 23.854 1.00 96.56 94 ASN A CA 1
ATOM 697 C C . ASN A 1 94 ? -0.266 -11.680 23.963 1.00 96.56 94 ASN A C 1
ATOM 699 O O . ASN A 1 94 ? -0.327 -11.072 25.038 1.00 96.56 94 ASN A O 1
ATOM 703 N N . LYS A 1 95 ? 0.145 -11.099 22.835 1.00 98.12 95 LYS A N 1
ATOM 704 C CA . LYS A 1 95 ? 0.419 -9.669 22.703 1.00 98.12 95 LYS A CA 1
ATOM 705 C C . LYS A 1 95 ? -0.869 -8.884 22.910 1.00 98.12 95 LYS A C 1
ATOM 707 O O . LYS A 1 95 ? -1.941 -9.378 22.572 1.00 98.12 95 LYS A O 1
ATOM 712 N N . LEU A 1 96 ? -0.763 -7.681 23.473 1.00 98.12 96 LEU A N 1
ATOM 713 C CA . LEU A 1 96 ? -1.908 -6.843 23.824 1.00 98.12 96 LEU A CA 1
ATOM 714 C C . LEU A 1 96 ? -1.819 -5.489 23.125 1.00 98.12 96 LEU A C 1
ATOM 716 O O . LEU A 1 96 ? -0.833 -4.773 23.293 1.00 98.12 96 LEU A O 1
ATOM 720 N N . ILE A 1 97 ? -2.884 -5.134 22.418 1.00 98.00 97 ILE A N 1
ATOM 721 C CA . ILE A 1 97 ? -3.185 -3.778 21.964 1.00 98.00 97 ILE A CA 1
ATOM 722 C C . ILE A 1 97 ? -4.337 -3.275 22.831 1.00 98.00 97 ILE A C 1
ATOM 724 O O . ILE A 1 97 ? -5.345 -3.964 22.977 1.00 98.00 97 ILE A O 1
ATOM 728 N N . THR A 1 98 ? -4.186 -2.096 23.425 1.00 97.69 98 THR A N 1
ATOM 729 C CA . THR A 1 98 ? -5.284 -1.402 24.112 1.00 97.69 98 THR A CA 1
ATOM 730 C C . THR A 1 98 ? -5.789 -0.298 23.198 1.00 97.69 98 THR A C 1
ATOM 732 O O . THR A 1 98 ? -5.005 0.572 22.825 1.00 97.69 98 THR A O 1
ATOM 735 N N . TRP A 1 99 ? -7.072 -0.338 22.848 1.00 96.06 99 TRP A N 1
ATOM 736 C CA . TRP A 1 99 ? -7.745 0.666 22.023 1.00 96.06 99 TRP A CA 1
ATOM 737 C C . TRP A 1 99 ? -8.744 1.472 22.859 1.00 96.06 99 TRP A C 1
ATOM 739 O O . TRP A 1 99 ? -9.604 0.884 23.521 1.00 96.06 99 TRP A O 1
ATOM 749 N N . ASP A 1 100 ? -8.662 2.803 22.808 1.00 94.62 100 ASP A N 1
ATOM 750 C CA . ASP A 1 100 ? -9.663 3.700 23.388 1.00 94.62 100 ASP A CA 1
ATOM 751 C C . ASP A 1 100 ? -10.802 3.993 22.400 1.00 94.62 100 ASP A C 1
ATOM 753 O O . ASP A 1 100 ? -10.940 5.072 21.819 1.00 94.62 100 ASP A O 1
ATOM 757 N N . ALA A 1 101 ? -11.679 3.000 22.240 1.00 91.62 101 ALA A N 1
ATOM 758 C CA . ALA A 1 101 ? -12.883 3.133 21.423 1.00 91.62 101 ALA A CA 1
ATOM 759 C C . ALA A 1 101 ? -13.853 4.207 21.954 1.00 91.62 101 ALA A C 1
ATOM 761 O O . ALA A 1 101 ? -14.705 4.691 21.207 1.00 91.62 101 ALA A O 1
ATOM 762 N N . GLY A 1 102 ? -13.754 4.571 23.238 1.00 90.44 102 GLY A N 1
ATOM 763 C CA . GLY A 1 102 ? -14.567 5.622 23.838 1.00 90.44 102 GLY A CA 1
ATOM 764 C C . GLY A 1 102 ? -14.202 7.012 23.323 1.00 90.44 102 GLY A C 1
ATOM 765 O O . GLY A 1 102 ? -15.105 7.834 23.144 1.00 90.44 102 GLY A O 1
ATOM 766 N N . GLU A 1 103 ? -12.913 7.244 23.080 1.00 91.44 103 GLU A N 1
ATOM 767 C CA . GLU A 1 103 ? -12.382 8.462 22.465 1.00 91.44 103 GLU A CA 1
ATOM 768 C C . GLU A 1 103 ? -12.596 8.476 20.946 1.00 91.44 103 GLU A C 1
ATOM 770 O O . GLU A 1 103 ? -13.119 9.455 20.413 1.00 91.44 103 GLU A O 1
ATOM 775 N N . ASP A 1 104 ? -12.279 7.3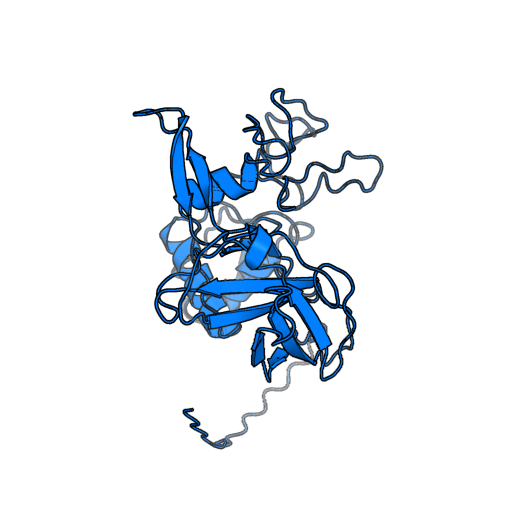76 20.255 1.00 88.44 104 ASP A N 1
ATOM 776 C CA . ASP A 1 104 ? -12.388 7.298 18.790 1.00 88.44 104 ASP A CA 1
ATOM 777 C C . ASP A 1 104 ? -13.839 7.310 18.287 1.00 88.44 104 ASP A C 1
ATOM 779 O O . ASP A 1 104 ? -14.129 7.791 17.186 1.00 88.44 104 ASP A O 1
ATOM 783 N N . MET A 1 105 ? -14.768 6.765 19.078 1.00 90.06 105 MET A N 1
ATOM 784 C CA . MET A 1 105 ? -16.176 6.622 18.709 1.00 90.06 105 MET A CA 1
ATOM 785 C C . MET A 1 105 ? -17.131 6.959 19.866 1.00 90.06 105 MET A C 1
ATOM 787 O O . MET A 1 105 ? -17.860 6.086 20.361 1.00 90.06 105 MET A O 1
ATOM 791 N N . PRO A 1 106 ? -17.210 8.235 20.286 1.00 88.31 106 PRO A N 1
ATOM 792 C CA . PRO A 1 106 ? -18.016 8.625 21.434 1.00 88.31 106 PRO A CA 1
ATOM 793 C C . PRO A 1 106 ? -19.489 8.226 21.276 1.00 88.31 106 PRO A C 1
ATOM 795 O O . PRO A 1 106 ? -20.164 8.593 20.313 1.00 88.31 106 PRO A O 1
ATOM 798 N N . GLY A 1 107 ? -19.997 7.455 22.241 1.00 85.81 107 GLY A N 1
ATOM 799 C CA . GLY A 1 107 ? -21.405 7.046 22.305 1.00 85.81 107 GLY A CA 1
ATOM 800 C C . GLY A 1 107 ? -21.822 5.959 21.310 1.00 85.81 107 GLY A C 1
ATOM 801 O O . GLY A 1 107 ? -23.008 5.629 21.251 1.00 85.81 107 GLY A O 1
ATOM 802 N N . LYS A 1 108 ? -20.894 5.380 20.537 1.00 87.69 108 LYS A N 1
ATOM 803 C CA . LYS A 1 108 ? -21.213 4.258 19.648 1.00 87.69 108 LYS A CA 1
ATOM 804 C C . LYS A 1 108 ? -21.370 2.964 20.444 1.00 87.69 108 LYS A C 1
ATOM 806 O O . LYS A 1 108 ? -20.516 2.596 21.245 1.00 87.69 108 LYS A O 1
ATOM 811 N N . LEU A 1 109 ? -22.481 2.274 20.196 1.00 86.12 109 LEU A N 1
ATOM 812 C CA . LEU A 1 109 ? -22.812 0.968 20.759 1.00 86.12 109 LEU A CA 1
ATOM 813 C C . LEU A 1 109 ? -23.025 -0.013 19.608 1.00 86.12 109 LEU A C 1
ATOM 815 O O . LEU A 1 109 ? -23.624 0.350 18.597 1.00 86.12 109 LEU A O 1
ATOM 819 N N . GLY A 1 110 ? -22.563 -1.250 19.759 1.00 88.12 110 GLY A N 1
ATOM 820 C CA . GLY A 1 110 ? -22.714 -2.262 18.720 1.00 88.12 110 GLY A CA 1
ATOM 821 C C . GLY A 1 110 ? -21.776 -3.445 18.895 1.00 88.12 110 GLY A C 1
ATOM 822 O O . GLY A 1 110 ? -21.002 -3.518 19.848 1.00 88.12 110 GLY A O 1
ATOM 823 N N . SER A 1 111 ? -21.868 -4.384 17.957 1.00 89.00 111 SER A N 1
ATOM 824 C CA . SER A 1 111 ? -20.905 -5.476 17.822 1.00 89.00 111 SER A CA 1
ATOM 825 C C . SER A 1 111 ? -19.869 -5.098 16.779 1.00 89.00 111 SER A C 1
ATOM 827 O O . SER A 1 111 ? -20.229 -4.725 15.667 1.00 89.00 111 SER A O 1
ATOM 829 N N . PHE A 1 112 ? -18.597 -5.246 17.128 1.00 92.00 112 PHE A N 1
ATOM 830 C CA . PHE A 1 112 ? -17.486 -4.914 16.248 1.00 92.00 112 PHE A CA 1
ATOM 831 C C . PHE A 1 112 ? -16.637 -6.151 15.971 1.00 92.00 112 PHE A C 1
ATOM 833 O O . PHE A 1 112 ? -16.561 -7.076 16.785 1.00 92.00 112 PHE A O 1
ATOM 840 N N . ARG A 1 113 ? -15.980 -6.166 14.814 1.00 91.75 113 ARG A N 1
ATOM 841 C CA . ARG A 1 113 ? -14.921 -7.122 14.480 1.00 91.75 113 ARG A CA 1
ATOM 842 C C . ARG A 1 113 ? -13.601 -6.385 14.375 1.00 91.75 113 ARG A C 1
ATOM 844 O O . ARG A 1 113 ? -13.580 -5.239 13.944 1.00 91.75 113 ARG A O 1
ATOM 851 N N . VAL A 1 114 ? -12.514 -7.066 14.720 1.00 92.19 114 VAL A N 1
ATOM 852 C CA . VAL A 1 114 ? -11.154 -6.552 14.546 1.00 92.19 114 VAL A CA 1
ATOM 853 C C . VAL A 1 114 ? -10.334 -7.498 13.675 1.00 92.19 114 VAL A C 1
ATOM 855 O O . VAL A 1 114 ? -10.556 -8.712 13.683 1.00 92.19 114 VAL A O 1
ATOM 858 N N . ARG A 1 115 ? -9.380 -6.940 12.936 1.00 91.31 115 ARG A N 1
ATOM 859 C CA . ARG A 1 115 ? -8.305 -7.664 12.248 1.00 91.31 115 ARG A CA 1
ATOM 860 C C . ARG A 1 115 ? -6.983 -7.044 12.654 1.00 91.31 115 ARG A C 1
ATOM 862 O O . ARG A 1 115 ? -6.880 -5.822 12.730 1.00 91.31 115 ARG A O 1
ATOM 869 N N . VAL A 1 116 ? -5.992 -7.894 12.878 1.00 90.50 116 VAL A N 1
ATOM 870 C CA . VAL A 1 116 ? -4.616 -7.491 13.155 1.00 90.50 116 VAL A CA 1
ATOM 871 C C . VAL A 1 116 ? -3.757 -7.960 11.984 1.00 90.50 116 VAL A C 1
ATOM 873 O O . VAL A 1 116 ? -3.918 -9.090 11.523 1.00 90.50 116 VAL A O 1
ATOM 876 N N . TRP A 1 117 ? -2.888 -7.079 11.504 1.00 85.56 117 TRP A N 1
ATOM 877 C CA . TRP A 1 117 ? -1.972 -7.295 10.386 1.00 85.56 117 TRP A CA 1
ATOM 878 C C . TRP A 1 117 ? -0.538 -7.169 10.882 1.00 85.56 117 TRP A C 1
ATOM 880 O O . TRP A 1 117 ? -0.294 -6.413 11.823 1.00 85.56 117 TRP A O 1
ATOM 890 N N . ALA A 1 118 ? 0.391 -7.875 10.246 1.00 86.56 118 ALA A N 1
ATOM 891 C CA . ALA A 1 118 ? 1.815 -7.737 10.505 1.00 86.56 118 ALA A CA 1
ATOM 892 C C . ALA A 1 118 ? 2.608 -7.778 9.195 1.00 86.56 118 ALA A C 1
ATOM 894 O O . ALA A 1 118 ? 2.177 -8.432 8.250 1.00 86.56 118 ALA A O 1
ATOM 895 N N . ASP A 1 119 ? 3.741 -7.085 9.170 1.00 83.19 119 ASP A N 1
ATOM 896 C CA . ASP A 1 119 ? 4.709 -7.054 8.069 1.00 83.19 119 ASP A CA 1
ATOM 897 C C . ASP A 1 119 ? 6.121 -6.986 8.662 1.00 83.19 119 ASP A C 1
ATOM 899 O O . ASP A 1 119 ? 6.376 -6.163 9.540 1.00 83.19 119 ASP A O 1
ATOM 903 N N . ASP A 1 120 ? 7.020 -7.863 8.236 1.00 75.75 120 ASP A N 1
ATOM 904 C CA . ASP A 1 120 ? 8.424 -7.932 8.680 1.00 75.75 120 ASP A CA 1
ATOM 905 C C . ASP A 1 120 ? 9.334 -6.967 7.890 1.00 75.75 120 ASP A C 1
ATOM 907 O O . ASP A 1 120 ? 10.496 -6.754 8.239 1.00 75.75 120 ASP A O 1
ATOM 911 N N . GLY A 1 121 ? 8.801 -6.346 6.831 1.00 69.25 121 GLY A N 1
ATOM 912 C CA . GLY A 1 121 ? 9.544 -5.486 5.917 1.00 69.25 121 GLY A CA 1
ATOM 913 C C . GLY A 1 121 ? 10.570 -6.230 5.057 1.00 69.25 121 GLY A C 1
ATOM 914 O O . GLY A 1 121 ? 11.401 -5.571 4.429 1.00 69.25 121 GLY A O 1
ATOM 915 N N . GLN A 1 122 ? 10.529 -7.566 5.016 1.00 61.38 122 GLN A N 1
ATOM 916 C CA . GLN A 1 122 ? 11.475 -8.416 4.294 1.00 61.38 122 GLN A CA 1
ATOM 917 C C . GLN A 1 122 ? 10.822 -9.073 3.072 1.00 61.38 122 GLN A C 1
ATOM 919 O O . GLN A 1 122 ? 9.647 -9.433 3.071 1.00 61.38 122 GLN A O 1
ATOM 924 N N . GLY A 1 123 ? 11.578 -9.192 1.981 1.00 52.22 123 GLY A N 1
ATOM 925 C CA . GLY A 1 123 ? 11.094 -9.713 0.698 1.00 52.22 123 GLY A CA 1
ATOM 926 C C . GLY A 1 123 ? 10.802 -8.636 -0.363 1.00 52.22 123 GLY A C 1
ATOM 927 O O . GLY A 1 123 ? 10.706 -7.445 -0.063 1.00 52.22 123 GLY A O 1
ATOM 928 N N . PRO A 1 124 ? 10.703 -9.025 -1.647 1.00 42.03 124 PRO A N 1
ATOM 929 C CA . PRO A 1 124 ? 10.463 -8.074 -2.727 1.00 42.03 124 PRO A CA 1
ATOM 930 C C . PRO A 1 124 ? 9.069 -7.441 -2.594 1.00 42.03 124 PRO A C 1
ATOM 932 O O . PRO A 1 124 ? 8.063 -8.141 -2.593 1.00 42.03 124 PRO A O 1
ATOM 935 N N . GLY A 1 125 ? 9.009 -6.110 -2.473 1.00 57.00 125 GLY A N 1
ATOM 936 C CA . GLY A 1 125 ? 7.751 -5.357 -2.370 1.00 57.00 125 GLY A CA 1
ATOM 937 C C . GLY A 1 125 ? 6.944 -5.609 -1.087 1.00 57.00 125 GLY A C 1
ATOM 938 O O . GLY A 1 125 ? 5.733 -5.384 -1.084 1.00 57.00 125 GLY A O 1
ATOM 939 N N . SER A 1 126 ? 7.550 -6.125 -0.013 1.00 63.97 126 SER A N 1
ATOM 940 C CA . SER A 1 126 ? 6.813 -6.493 1.205 1.00 63.97 126 SER A CA 1
ATOM 941 C C . SER A 1 126 ? 6.377 -5.286 2.024 1.00 63.97 126 SER A C 1
ATOM 943 O O . SER A 1 126 ? 5.216 -5.227 2.408 1.00 63.97 126 SER A O 1
ATOM 945 N N . ALA A 1 127 ? 7.232 -4.274 2.177 1.00 79.25 127 ALA A N 1
ATOM 946 C CA . ALA A 1 127 ? 6.954 -3.162 3.075 1.00 79.25 127 ALA A CA 1
ATOM 947 C C . ALA A 1 127 ? 5.635 -2.437 2.736 1.00 79.25 127 ALA A C 1
ATOM 949 O O . ALA A 1 127 ? 5.492 -1.863 1.654 1.00 79.25 127 ALA A O 1
ATOM 950 N N . LYS A 1 128 ? 4.687 -2.425 3.685 1.00 86.44 128 LYS A N 1
ATOM 951 C CA . LYS A 1 128 ? 3.376 -1.757 3.547 1.00 86.44 128 LYS A CA 1
ATOM 952 C C . LYS A 1 128 ? 3.244 -0.484 4.376 1.00 86.44 128 LYS A C 1
ATOM 954 O O . LYS A 1 128 ? 3.744 -0.391 5.497 1.00 86.44 128 LYS A O 1
ATOM 959 N N . ALA A 1 129 ? 2.521 0.486 3.833 1.00 90.38 129 ALA A N 1
ATOM 960 C CA . ALA A 1 129 ? 2.010 1.651 4.536 1.00 90.38 129 ALA A CA 1
ATOM 961 C C . ALA A 1 129 ? 0.541 1.414 4.911 1.00 90.38 129 ALA A C 1
ATOM 963 O O . ALA A 1 129 ? -0.282 1.071 4.061 1.00 90.38 129 ALA A O 1
ATOM 964 N N . PHE A 1 130 ? 0.201 1.595 6.188 1.00 92.31 130 PHE A N 1
ATOM 965 C CA . PHE A 1 130 ? -1.182 1.515 6.650 1.00 92.31 130 PHE A CA 1
ATOM 966 C C . PHE A 1 130 ? -1.858 2.870 6.557 1.00 92.31 130 PHE A C 1
ATOM 968 O O . PHE A 1 130 ? -1.457 3.822 7.229 1.00 92.31 130 PHE A O 1
ATOM 975 N N . VAL A 1 131 ? -2.932 2.924 5.780 1.00 94.75 131 VAL A N 1
ATOM 976 C CA . VAL A 1 131 ? -3.778 4.101 5.647 1.00 94.75 131 VAL A CA 1
ATOM 977 C C . VAL A 1 131 ? -5.030 3.877 6.481 1.00 94.75 131 VAL A C 1
ATOM 979 O O . VAL A 1 131 ? -5.857 3.013 6.192 1.00 94.75 131 VAL A O 1
ATOM 982 N N . GLY A 1 132 ? -5.158 4.650 7.559 1.00 91.25 132 GLY A N 1
ATOM 983 C CA . GLY A 1 132 ? -6.287 4.540 8.480 1.00 91.25 132 GLY A CA 1
ATOM 984 C C . GLY A 1 132 ? -7.617 4.942 7.834 1.00 91.25 132 GLY A C 1
ATOM 985 O O . GLY A 1 132 ? -7.678 5.864 7.016 1.00 91.25 132 GLY A O 1
ATOM 986 N N . ALA A 1 133 ? -8.705 4.289 8.245 1.00 91.94 133 ALA A N 1
ATOM 987 C CA . ALA A 1 133 ? -10.049 4.599 7.770 1.00 91.94 133 ALA A CA 1
ATOM 988 C C . ALA A 1 133 ? -10.470 6.039 8.098 1.00 91.94 133 ALA A C 1
ATOM 990 O O . ALA A 1 133 ? -10.057 6.629 9.104 1.00 91.94 133 ALA A O 1
ATOM 991 N N . GLY A 1 134 ? -11.344 6.594 7.261 1.00 90.94 134 GLY A N 1
ATOM 992 C CA . GLY A 1 134 ? -12.047 7.835 7.573 1.00 90.94 134 GLY A CA 1
ATOM 993 C C . GLY A 1 134 ? -12.044 8.867 6.450 1.00 90.94 134 GLY A C 1
ATOM 994 O O . GLY A 1 134 ? -11.516 8.603 5.363 1.00 90.94 134 GLY A O 1
ATOM 995 N N . PRO A 1 135 ? -12.648 10.034 6.723 1.00 91.69 135 PRO A N 1
ATOM 996 C CA . PRO A 1 135 ? -12.875 11.058 5.723 1.00 91.69 135 PRO A CA 1
ATOM 997 C C . PRO A 1 135 ? -11.591 11.834 5.399 1.00 91.69 135 PRO A C 1
ATOM 999 O O . PRO A 1 135 ? -10.771 12.073 6.289 1.00 91.69 135 PRO A O 1
ATOM 1002 N N . PHE A 1 136 ? -11.442 12.250 4.144 1.00 93.81 136 PHE A N 1
ATOM 1003 C CA . PHE A 1 136 ? -10.427 13.207 3.690 1.00 93.81 136 PHE A CA 1
ATOM 1004 C C . PHE A 1 136 ? -10.997 14.093 2.562 1.00 93.81 136 PHE A C 1
ATOM 1006 O O . PHE A 1 136 ? -11.973 13.686 1.919 1.00 93.81 136 PHE A O 1
ATOM 1013 N N . PRO A 1 137 ? -10.450 15.301 2.333 1.00 93.00 137 PRO A N 1
ATOM 1014 C CA . PRO A 1 137 ? -10.862 16.158 1.227 1.00 93.00 137 PRO A CA 1
ATOM 1015 C C . PRO A 1 137 ? -10.231 15.666 -0.084 1.00 93.00 137 PRO A C 1
ATOM 1017 O O . PRO A 1 137 ? -9.043 15.872 -0.307 1.00 93.00 137 PRO A O 1
ATOM 1020 N N . TYR A 1 138 ? -11.031 15.033 -0.941 1.00 90.38 138 TYR A N 1
ATOM 1021 C CA . TYR A 1 138 ? -10.590 14.511 -2.236 1.00 90.38 138 TYR A CA 1
ATOM 1022 C C . TYR A 1 138 ? -10.627 15.604 -3.314 1.00 90.38 138 TYR A C 1
ATOM 1024 O O . TYR A 1 138 ? -11.626 16.322 -3.466 1.00 90.38 138 TYR A O 1
ATOM 1032 N N . GLN A 1 139 ? -9.536 15.744 -4.063 1.00 85.12 139 GLN A N 1
ATOM 1033 C CA . GLN A 1 139 ? -9.306 16.793 -5.052 1.00 85.12 139 GLN A CA 1
ATOM 1034 C C . GLN A 1 139 ? -9.581 16.300 -6.479 1.00 85.12 139 GLN A C 1
ATOM 1036 O O . GLN A 1 139 ? -8.690 16.211 -7.315 1.00 85.12 139 GLN A O 1
ATOM 1041 N N . ASN A 1 140 ? -10.854 16.057 -6.809 1.00 74.75 140 ASN A N 1
ATOM 1042 C CA . ASN A 1 140 ? -11.251 15.775 -8.194 1.00 74.75 140 ASN A CA 1
ATOM 1043 C C . ASN A 1 140 ? -11.548 17.064 -8.980 1.00 74.75 140 ASN A C 1
ATOM 1045 O O . ASN A 1 140 ? -12.218 17.969 -8.483 1.00 74.75 140 ASN A O 1
ATOM 1049 N N . THR A 1 141 ? -11.154 17.092 -10.254 1.00 65.19 141 THR A N 1
ATOM 1050 C CA . THR A 1 141 ? -11.474 18.118 -11.265 1.00 65.19 141 THR A CA 1
ATOM 1051 C C . THR A 1 141 ? -12.935 18.591 -11.300 1.00 65.19 141 THR A C 1
ATOM 1053 O O . THR A 1 141 ? -13.183 19.753 -11.622 1.00 65.19 141 THR A O 1
ATOM 1056 N N . THR A 1 142 ? -13.911 17.741 -10.963 1.00 66.31 142 THR A N 1
ATOM 1057 C CA . THR A 1 142 ? -15.343 18.093 -11.021 1.00 66.31 142 THR A CA 1
ATOM 1058 C C . THR A 1 142 ? -15.912 18.637 -9.712 1.00 66.31 142 THR A C 1
ATOM 1060 O O . THR A 1 142 ? -16.965 19.273 -9.724 1.00 66.31 142 THR A O 1
ATOM 1063 N N . SER A 1 143 ? -15.276 18.369 -8.570 1.00 65.75 143 SER A N 1
ATOM 1064 C CA . SER A 1 143 ? -15.709 18.855 -7.248 1.00 65.75 143 SER A CA 1
ATOM 1065 C C . SER A 1 143 ? -14.534 18.860 -6.257 1.00 65.75 143 SER A C 1
ATOM 1067 O O . SER A 1 143 ? -14.502 18.028 -5.344 1.00 65.75 143 SER A O 1
ATOM 1069 N N . PRO A 1 144 ? -13.565 19.781 -6.428 1.00 75.12 144 PRO A N 1
ATOM 1070 C CA . PRO A 1 144 ? -12.375 19.834 -5.582 1.00 75.12 144 PRO A CA 1
ATOM 1071 C C . PRO A 1 144 ? -12.740 20.054 -4.109 1.00 75.12 144 PRO A C 1
ATOM 1073 O O . PRO A 1 144 ? -13.563 20.915 -3.787 1.00 75.12 144 PRO A O 1
ATOM 1076 N N . GLY A 1 145 ? -12.135 19.276 -3.210 1.00 76.38 145 GLY A N 1
ATOM 1077 C CA . GLY A 1 145 ? -12.298 19.415 -1.761 1.00 76.38 145 GLY A CA 1
ATOM 1078 C C . GLY A 1 145 ? -13.556 18.763 -1.179 1.00 76.38 145 GLY A C 1
ATOM 1079 O O . GLY A 1 145 ? -13.868 18.984 -0.006 1.00 76.38 145 GLY A O 1
ATOM 1080 N N . SER A 1 146 ? -14.287 17.958 -1.959 1.00 84.81 146 SER A N 1
ATOM 1081 C CA . SER A 1 146 ? -15.393 17.162 -1.417 1.00 84.81 146 SER A CA 1
ATOM 1082 C C . SER A 1 146 ? -14.867 16.104 -0.441 1.00 84.81 146 SER A C 1
ATOM 1084 O O . SER A 1 146 ? -13.917 15.379 -0.733 1.00 84.81 146 SER A O 1
ATOM 1086 N N . TRP A 1 147 ? -15.469 16.025 0.746 1.00 90.44 147 TRP A N 1
ATOM 1087 C CA . TRP A 1 147 ? -15.064 15.041 1.744 1.00 90.44 147 TRP A CA 1
ATOM 1088 C C . TRP A 1 147 ? -15.616 13.667 1.383 1.00 90.44 147 TRP A C 1
ATOM 1090 O O . TRP A 1 147 ? -16.832 13.475 1.320 1.00 90.44 147 TRP A O 1
ATOM 1100 N N . VAL A 1 148 ? -14.718 12.705 1.200 1.00 91.50 148 VAL A N 1
ATOM 1101 C CA . VAL A 1 148 ? -15.059 11.304 0.937 1.00 91.50 148 VAL A CA 1
ATOM 1102 C C . VAL A 1 148 ? -14.462 10.423 2.023 1.00 91.50 148 VAL A C 1
ATOM 1104 O O . VAL A 1 148 ? -13.392 10.713 2.555 1.00 91.50 148 VAL A O 1
ATOM 1107 N N . SER A 1 149 ? -15.157 9.341 2.363 1.00 92.12 149 SER A N 1
ATOM 1108 C CA . SER A 1 149 ? -14.680 8.356 3.335 1.00 92.12 149 SER A CA 1
ATOM 1109 C C . SER A 1 149 ? -14.190 7.112 2.618 1.00 92.12 149 SER A C 1
ATOM 1111 O O . SER A 1 149 ? -14.963 6.475 1.904 1.00 92.12 149 SER A O 1
ATOM 1113 N N . VAL A 1 150 ? -12.939 6.743 2.878 1.00 94.25 150 VAL A N 1
ATOM 1114 C CA . VAL A 1 150 ? -12.351 5.472 2.438 1.00 94.25 150 VAL A CA 1
ATOM 1115 C C . VAL A 1 150 ? -12.125 4.552 3.637 1.00 94.25 150 VAL A C 1
ATOM 1117 O O . VAL A 1 150 ? -11.902 5.019 4.765 1.00 94.25 150 VAL A O 1
ATOM 1120 N N . ASP A 1 151 ? -12.205 3.249 3.386 1.00 93.88 151 ASP A N 1
ATOM 1121 C CA . ASP A 1 151 ? -11.882 2.193 4.348 1.00 93.88 151 ASP A CA 1
ATOM 1122 C C . ASP A 1 151 ? -10.406 2.271 4.758 1.00 93.88 151 ASP A C 1
ATOM 1124 O O . ASP A 1 151 ? -9.604 2.962 4.129 1.00 93.88 151 ASP A O 1
ATOM 1128 N N . SER A 1 152 ? -10.026 1.575 5.830 1.00 93.62 152 SER A N 1
ATOM 1129 C CA . SER A 1 152 ? -8.607 1.343 6.090 1.00 93.62 152 SER A CA 1
ATOM 1130 C C . SER A 1 152 ? -8.049 0.324 5.102 1.00 93.62 152 SER A C 1
ATOM 1132 O O . SER A 1 152 ? -8.690 -0.703 4.862 1.00 93.62 152 SER A O 1
ATOM 1134 N N . PHE A 1 153 ? -6.836 0.548 4.613 1.00 94.12 153 PHE A N 1
ATOM 1135 C CA . PHE A 1 153 ? -6.151 -0.369 3.705 1.00 94.12 153 PHE A CA 1
ATOM 1136 C C . PHE A 1 153 ? -4.636 -0.327 3.922 1.00 94.12 153 PHE A C 1
ATOM 1138 O O . PHE A 1 153 ? -4.105 0.541 4.619 1.00 94.12 153 PHE A O 1
ATOM 1145 N N . LEU A 1 154 ? -3.951 -1.306 3.339 1.00 93.31 154 LEU A N 1
ATOM 1146 C CA . LEU A 1 154 ? -2.501 -1.321 3.198 1.00 93.31 154 LEU A CA 1
ATOM 1147 C C . LEU A 1 154 ? -2.174 -1.005 1.739 1.00 93.31 154 LEU A C 1
ATOM 1149 O O . LEU A 1 154 ? -2.829 -1.532 0.840 1.00 93.31 154 LEU A O 1
ATOM 1153 N N . ILE A 1 155 ? -1.166 -0.172 1.517 1.00 94.75 155 ILE A N 1
ATOM 1154 C CA . ILE A 1 155 ? -0.585 0.099 0.198 1.00 94.75 155 ILE A CA 1
ATOM 1155 C C . ILE A 1 155 ? 0.906 -0.232 0.243 1.00 94.75 155 ILE A C 1
ATOM 1157 O O . ILE A 1 155 ? 1.515 -0.159 1.313 1.00 94.75 155 ILE A O 1
ATOM 1161 N N . ASP A 1 156 ? 1.494 -0.658 -0.874 1.00 93.69 156 ASP A N 1
ATOM 1162 C CA . ASP A 1 156 ? 2.946 -0.851 -0.942 1.00 93.69 156 ASP A CA 1
ATOM 1163 C C . ASP A 1 156 ? 3.662 0.474 -0.622 1.00 93.69 156 ASP A C 1
ATOM 1165 O O . ASP A 1 156 ? 3.227 1.541 -1.049 1.00 93.69 156 ASP A O 1
ATOM 1169 N N . LYS A 1 157 ? 4.743 0.429 0.172 1.00 92.25 157 LYS A N 1
ATOM 1170 C CA . LYS A 1 157 ? 5.547 1.629 0.485 1.00 92.25 157 LYS A CA 1
ATOM 1171 C C . LYS A 1 157 ? 6.320 2.156 -0.721 1.00 92.25 157 LYS A C 1
ATOM 1173 O O . LYS A 1 157 ? 6.796 3.283 -0.667 1.00 92.25 157 LYS A O 1
ATOM 1178 N N . TYR A 1 158 ? 6.508 1.314 -1.726 1.00 93.62 158 TYR A N 1
ATOM 1179 C CA . TYR A 1 158 ? 7.330 1.540 -2.904 1.00 93.62 158 TYR A CA 1
ATOM 1180 C C . TYR A 1 158 ? 6.590 0.995 -4.118 1.00 93.62 158 TYR A C 1
ATOM 1182 O O . TYR A 1 158 ? 5.784 0.070 -3.984 1.00 93.62 158 TYR A O 1
ATOM 1190 N N . GLU A 1 159 ? 6.913 1.492 -5.303 1.00 95.88 159 GLU A N 1
ATOM 1191 C CA . GLU A 1 159 ? 6.393 0.915 -6.534 1.00 95.88 159 GLU A CA 1
ATOM 1192 C C . GLU A 1 159 ? 6.892 -0.529 -6.728 1.00 95.88 159 GLU A C 1
ATOM 1194 O O . GLU A 1 159 ? 7.945 -0.943 -6.225 1.00 95.88 159 GLU A O 1
ATOM 1199 N N . VAL A 1 160 ? 6.147 -1.318 -7.506 1.00 95.44 160 VAL A N 1
ATOM 1200 C CA . VAL A 1 160 ? 6.555 -2.685 -7.854 1.00 95.44 160 VAL A CA 1
ATOM 1201 C C . VAL A 1 160 ? 7.869 -2.638 -8.634 1.00 95.44 160 VAL A C 1
ATOM 1203 O O . VAL A 1 160 ? 7.960 -2.006 -9.685 1.00 95.44 160 VAL A O 1
ATOM 1206 N N . THR A 1 161 ? 8.894 -3.334 -8.143 1.00 94.38 161 THR A N 1
ATOM 1207 C CA . THR A 1 161 ? 10.220 -3.327 -8.769 1.00 94.38 161 THR A CA 1
ATOM 1208 C C . THR A 1 161 ? 10.315 -4.289 -9.953 1.00 94.38 161 THR A C 1
ATOM 1210 O O . THR A 1 161 ? 9.581 -5.281 -10.040 1.00 94.38 161 THR A O 1
ATOM 1213 N N . ASN A 1 162 ? 11.286 -4.062 -10.844 1.00 93.00 162 ASN A N 1
ATOM 1214 C CA . ASN A 1 162 ? 11.606 -4.997 -11.926 1.00 93.00 162 ASN A CA 1
ATOM 1215 C C . ASN A 1 162 ? 11.917 -6.404 -11.393 1.00 93.00 162 ASN A C 1
ATOM 1217 O O . ASN A 1 162 ? 11.527 -7.390 -12.013 1.00 93.00 162 ASN A O 1
ATOM 1221 N N . ALA A 1 163 ? 12.605 -6.518 -10.250 1.00 87.56 163 ALA A N 1
ATOM 1222 C CA . ALA A 1 163 ? 12.895 -7.810 -9.631 1.00 87.56 163 ALA A CA 1
ATOM 1223 C C . ALA A 1 163 ? 11.624 -8.568 -9.245 1.00 87.56 163 ALA A C 1
ATOM 1225 O O . ALA A 1 163 ? 11.526 -9.763 -9.528 1.00 87.56 163 ALA A O 1
ATOM 1226 N N . PHE A 1 164 ? 10.641 -7.887 -8.653 1.00 90.06 164 PHE A N 1
ATOM 1227 C CA . PHE A 1 164 ? 9.406 -8.542 -8.238 1.00 90.06 164 PHE A CA 1
ATOM 1228 C C . PHE A 1 164 ? 8.526 -8.899 -9.439 1.00 90.06 164 PHE A C 1
ATOM 1230 O O . PHE A 1 164 ? 8.042 -10.025 -9.556 1.00 90.06 164 PHE A O 1
ATOM 1237 N N . TYR A 1 165 ? 8.410 -7.986 -10.401 1.00 94.94 165 TYR A N 1
ATOM 1238 C CA . TYR A 1 165 ? 7.686 -8.254 -11.638 1.00 94.94 165 TYR A CA 1
ATOM 1239 C C . TYR A 1 165 ? 8.329 -9.387 -12.461 1.00 94.94 165 TYR A C 1
ATOM 1241 O O . TYR A 1 165 ? 7.641 -10.206 -13.065 1.00 94.94 165 TYR A O 1
ATOM 1249 N N . CYS A 1 166 ? 9.657 -9.522 -12.428 1.00 92.38 166 CYS A N 1
ATOM 1250 C CA . CYS A 1 166 ? 10.354 -10.642 -13.061 1.00 92.38 166 CYS A CA 1
ATOM 1251 C C . CYS A 1 166 ? 10.007 -12.000 -12.419 1.00 92.38 166 CYS A C 1
ATOM 1253 O O . CYS A 1 166 ? 10.029 -13.017 -13.114 1.00 92.38 166 CYS A O 1
ATOM 1255 N N . GLN A 1 167 ? 9.676 -12.046 -11.123 1.00 89.25 167 GLN A N 1
ATOM 1256 C CA . GLN A 1 167 ? 9.182 -13.274 -10.483 1.00 89.25 167 GLN A CA 1
ATOM 1257 C C . GLN A 1 167 ? 7.790 -13.641 -10.993 1.00 89.25 167 GLN A C 1
ATOM 1259 O O . GLN A 1 167 ? 7.552 -14.805 -11.302 1.00 89.25 167 GLN A O 1
ATOM 1264 N N . PHE A 1 168 ? 6.912 -12.646 -11.146 1.00 93.81 168 PHE A N 1
ATOM 1265 C CA . PHE A 1 168 ? 5.595 -12.827 -11.753 1.00 93.81 168 PHE A CA 1
ATOM 1266 C C . PHE A 1 168 ? 5.700 -13.439 -13.154 1.00 93.81 168 PHE A C 1
ATOM 1268 O O . PHE A 1 168 ? 5.073 -14.462 -13.426 1.00 93.81 168 PHE A O 1
ATOM 1275 N N . LEU A 1 169 ? 6.556 -12.887 -14.016 1.00 94.50 169 LEU A N 1
ATOM 1276 C CA . LEU A 1 169 ? 6.761 -13.423 -15.365 1.00 94.50 169 LEU A CA 1
ATOM 1277 C C . LEU A 1 169 ? 7.287 -14.871 -15.342 1.00 94.50 169 LEU A C 1
ATOM 1279 O O . LEU A 1 169 ? 6.808 -15.721 -16.089 1.00 94.50 169 LEU A O 1
ATOM 1283 N N . ASN A 1 170 ? 8.217 -15.186 -14.435 1.00 91.00 170 ASN A N 1
ATOM 1284 C CA . ASN A 1 170 ? 8.779 -16.534 -14.289 1.00 91.00 170 ASN A CA 1
ATOM 1285 C C . ASN A 1 170 ? 7.861 -17.540 -13.569 1.00 91.00 170 ASN A C 1
ATOM 1287 O O . ASN A 1 170 ? 8.182 -18.728 -13.545 1.00 91.00 170 ASN A O 1
ATOM 1291 N N . ALA A 1 171 ? 6.726 -17.116 -13.002 1.00 87.94 171 ALA A N 1
ATOM 1292 C CA . ALA A 1 171 ? 5.758 -18.032 -12.391 1.00 87.94 171 ALA A CA 1
ATOM 1293 C C . ALA A 1 171 ? 5.032 -18.921 -13.423 1.00 87.94 171 ALA A C 1
ATOM 1295 O O . ALA A 1 171 ? 4.376 -19.892 -13.043 1.00 87.94 171 ALA A O 1
ATOM 1296 N N . GLY A 1 172 ? 5.194 -18.620 -14.717 1.00 82.50 172 GLY A N 1
ATOM 1297 C CA . GLY A 1 172 ? 4.617 -19.363 -15.832 1.00 82.50 172 GLY A CA 1
ATOM 1298 C C . GLY A 1 172 ? 3.202 -18.898 -16.180 1.00 82.50 172 GLY A C 1
ATOM 1299 O O . GLY A 1 172 ? 2.420 -18.525 -15.312 1.00 82.50 172 GLY A O 1
ATOM 1300 N N . GLY A 1 173 ? 2.874 -18.918 -17.475 1.00 84.38 173 GLY A N 1
ATOM 1301 C CA . GLY A 1 173 ? 1.556 -18.505 -17.977 1.00 84.38 173 GLY A CA 1
ATOM 1302 C C . GLY A 1 173 ? 1.334 -16.991 -18.053 1.00 84.38 173 GLY A C 1
ATOM 1303 O O . GLY A 1 173 ? 0.230 -16.575 -18.379 1.00 84.38 173 GLY A O 1
ATOM 1304 N N . ASN A 1 174 ? 2.370 -16.184 -17.800 1.00 91.00 174 ASN A N 1
ATOM 1305 C CA . ASN A 1 174 ? 2.300 -14.719 -17.758 1.00 91.00 174 ASN A CA 1
ATOM 1306 C C . ASN A 1 174 ? 3.067 -14.053 -18.915 1.00 91.00 174 ASN A C 1
ATOM 1308 O O . ASN A 1 174 ? 3.425 -12.880 -18.838 1.00 91.00 174 ASN A O 1
ATOM 1312 N N . ASP A 1 175 ? 3.350 -14.802 -19.985 1.00 91.44 175 ASP A N 1
ATOM 1313 C CA . ASP A 1 175 ? 4.238 -14.355 -21.065 1.00 91.44 175 ASP A CA 1
ATOM 1314 C C . ASP A 1 175 ? 3.711 -13.119 -21.814 1.00 91.44 175 ASP A C 1
ATOM 1316 O O . ASP A 1 175 ? 4.509 -12.309 -22.298 1.00 91.44 175 ASP A O 1
ATOM 1320 N N . ASP A 1 176 ? 2.383 -12.975 -21.877 1.00 94.00 176 ASP A N 1
ATOM 1321 C CA . ASP A 1 176 ? 1.672 -11.874 -22.539 1.00 94.00 176 ASP A CA 1
ATOM 1322 C C . ASP A 1 176 ? 1.761 -10.548 -21.765 1.00 94.00 176 ASP A C 1
ATOM 1324 O O . ASP A 1 176 ? 1.456 -9.496 -22.320 1.00 94.00 176 ASP A O 1
ATOM 1328 N N . HIS A 1 177 ? 2.244 -10.585 -20.519 1.00 95.94 177 HIS A N 1
ATOM 1329 C CA . HIS A 1 177 ? 2.442 -9.407 -19.669 1.00 95.94 177 HIS A CA 1
ATOM 1330 C C . HIS A 1 177 ? 3.865 -8.825 -19.763 1.00 95.94 177 HIS A C 1
ATOM 1332 O O . HIS A 1 177 ? 4.227 -7.862 -19.081 1.00 95.94 177 HIS A O 1
ATOM 1338 N N . TRP A 1 178 ? 4.717 -9.407 -20.612 1.00 97.00 178 TRP A N 1
ATOM 1339 C CA . TRP A 1 178 ? 6.061 -8.894 -20.858 1.00 97.00 178 TRP A CA 1
ATOM 1340 C C . TRP A 1 178 ? 6.107 -7.920 -22.038 1.00 97.00 178 TRP A C 1
ATOM 1342 O O . TRP A 1 178 ? 5.539 -8.164 -23.103 1.00 97.00 178 TRP A O 1
ATOM 1352 N N . SER A 1 179 ? 6.914 -6.869 -21.892 1.00 96.19 179 SER A N 1
ATOM 1353 C CA . SER A 1 179 ? 7.227 -5.916 -22.956 1.00 96.19 179 SER A CA 1
ATOM 1354 C C . SER A 1 179 ? 8.733 -5.770 -23.145 1.00 96.19 179 SER A C 1
ATOM 1356 O O . SER A 1 179 ? 9.486 -5.639 -22.185 1.00 96.19 179 SER A O 1
ATOM 1358 N N . ALA A 1 180 ? 9.182 -5.681 -24.400 1.00 95.00 180 ALA A N 1
ATOM 1359 C CA . ALA A 1 180 ? 10.586 -5.421 -24.731 1.00 95.00 180 ALA A CA 1
ATOM 1360 C C . ALA A 1 180 ? 11.089 -4.044 -24.255 1.00 95.00 180 ALA A C 1
ATOM 1362 O O . ALA A 1 180 ? 12.294 -3.798 -24.263 1.00 95.00 180 ALA A O 1
ATOM 1363 N N . SER A 1 181 ? 10.181 -3.139 -23.877 1.00 95.25 181 SER A N 1
ATOM 1364 C CA . SER A 1 181 ? 10.522 -1.841 -23.287 1.00 95.25 181 SER A CA 1
ATOM 1365 C C . SER A 1 181 ? 10.750 -1.907 -21.774 1.00 95.25 181 SER A C 1
ATOM 1367 O O . SER A 1 181 ? 11.301 -0.961 -21.216 1.00 95.25 181 SER A O 1
ATOM 1369 N N . GLN A 1 182 ? 10.356 -2.999 -21.109 1.00 95.62 182 GLN A N 1
ATOM 1370 C CA . GLN A 1 182 ? 10.681 -3.231 -19.702 1.00 95.62 182 GLN A CA 1
ATOM 1371 C C . GLN A 1 182 ? 12.194 -3.409 -19.528 1.00 95.62 182 GLN A C 1
ATOM 1373 O O . GLN A 1 182 ? 12.909 -3.851 -20.427 1.00 95.62 182 GLN A O 1
ATOM 1378 N N . GLU A 1 183 ? 12.690 -3.154 -18.320 1.00 95.75 183 GLU A N 1
ATOM 1379 C CA . GLU A 1 183 ? 14.081 -3.435 -17.942 1.00 95.75 183 GLU A CA 1
ATOM 1380 C C . GLU A 1 183 ? 14.253 -4.911 -17.517 1.00 95.75 183 GLU A C 1
ATOM 1382 O O . GLU A 1 183 ? 15.035 -5.248 -16.626 1.00 95.75 183 GLU A O 1
ATOM 1387 N N . ILE A 1 184 ? 13.515 -5.805 -18.184 1.00 96.38 184 ILE A N 1
ATOM 1388 C CA . ILE A 1 184 ? 13.489 -7.255 -17.988 1.00 96.38 184 ILE A CA 1
ATOM 1389 C C . ILE A 1 184 ? 13.685 -7.909 -19.355 1.00 96.38 184 ILE A C 1
ATOM 1391 O O . ILE A 1 184 ? 12.958 -7.638 -20.309 1.00 96.38 184 ILE A O 1
ATOM 1395 N N . THR A 1 185 ? 14.671 -8.790 -19.459 1.00 97.00 185 THR A N 1
ATOM 1396 C CA . THR A 1 185 ? 14.990 -9.524 -20.686 1.00 97.00 185 THR A CA 1
ATOM 1397 C C . THR A 1 185 ? 14.249 -10.854 -20.732 1.00 97.00 185 THR A C 1
ATOM 1399 O O . THR A 1 185 ? 14.102 -11.514 -19.705 1.00 97.00 185 THR A O 1
ATOM 1402 N N . ARG A 1 186 ? 13.814 -11.256 -21.930 1.00 96.69 186 ARG A N 1
ATOM 1403 C CA . ARG A 1 186 ? 13.172 -12.547 -22.203 1.00 96.69 186 ARG A CA 1
ATOM 1404 C C . ARG A 1 186 ? 14.085 -13.414 -23.066 1.00 96.69 186 ARG A C 1
ATOM 1406 O O . ARG A 1 186 ? 14.590 -12.944 -24.087 1.00 96.69 186 ARG A O 1
ATOM 1413 N N . GLN A 1 187 ? 14.264 -14.674 -22.692 1.00 95.50 187 GLN A N 1
ATOM 1414 C CA . GLN A 1 187 ? 15.012 -15.679 -23.452 1.00 95.50 187 GLN A CA 1
ATOM 1415 C C . GLN A 1 187 ? 14.182 -16.950 -23.628 1.00 95.50 187 GLN A C 1
ATOM 1417 O O . GLN A 1 187 ? 13.269 -17.200 -22.853 1.00 95.50 187 GLN A O 1
ATOM 1422 N N . GLY A 1 188 ? 14.501 -17.761 -24.638 1.00 94.06 188 GLY A N 1
ATOM 1423 C CA . GLY A 1 188 ? 13.806 -19.022 -24.917 1.00 94.06 188 GLY A CA 1
ATOM 1424 C C . GLY A 1 188 ? 12.823 -18.923 -26.084 1.00 94.06 188 GLY A C 1
ATOM 1425 O O . GLY A 1 188 ? 12.993 -18.107 -26.993 1.00 94.06 188 GLY A O 1
ATOM 1426 N N . SER A 1 189 ? 11.814 -19.789 -26.077 1.00 92.19 189 SER A N 1
ATOM 1427 C CA . SER A 1 189 ? 10.815 -19.931 -27.144 1.00 92.19 189 SER A CA 1
ATOM 1428 C C . SER A 1 189 ? 9.395 -19.878 -26.573 1.00 92.19 189 SER A C 1
ATOM 1430 O O . SER A 1 189 ? 9.237 -20.146 -25.383 1.00 92.19 189 SER A O 1
ATOM 1432 N N . PRO A 1 190 ? 8.361 -19.600 -27.395 1.00 89.31 190 PRO A N 1
ATOM 1433 C CA . PRO A 1 190 ? 6.970 -19.599 -26.938 1.00 89.31 190 PRO A CA 1
ATOM 1434 C C . PRO A 1 190 ? 6.628 -20.834 -26.092 1.00 89.31 190 PRO A C 1
ATOM 1436 O O . PRO A 1 190 ? 6.916 -21.959 -26.506 1.00 89.31 190 PRO A O 1
ATOM 1439 N N . GLY A 1 191 ? 6.054 -20.617 -24.905 1.00 85.94 191 GLY A N 1
ATOM 1440 C CA . GLY A 1 191 ? 5.714 -21.674 -23.942 1.00 85.94 191 GLY A CA 1
ATOM 1441 C C . GLY A 1 191 ? 6.873 -22.183 -23.073 1.00 85.94 191 GLY A C 1
ATOM 1442 O O . GLY A 1 191 ? 6.665 -23.080 -22.262 1.00 85.94 191 GLY A O 1
ATOM 1443 N N . ASN A 1 192 ? 8.085 -21.646 -23.236 1.00 91.12 192 ASN A N 1
ATOM 1444 C CA . ASN A 1 192 ? 9.255 -21.951 -22.407 1.00 91.12 192 ASN A CA 1
ATOM 1445 C C . ASN A 1 192 ? 10.190 -20.731 -22.326 1.00 91.12 192 ASN A C 1
ATOM 1447 O O . ASN A 1 192 ? 11.393 -20.825 -22.600 1.00 91.12 192 ASN A O 1
ATOM 1451 N N . TYR A 1 193 ? 9.612 -19.564 -22.046 1.00 94.94 193 TYR A N 1
ATOM 1452 C CA . TYR A 1 193 ? 10.378 -18.348 -21.830 1.00 94.94 193 TYR A CA 1
ATOM 1453 C C . TYR A 1 193 ? 10.947 -18.294 -20.412 1.00 94.94 193 TYR A C 1
ATOM 1455 O O . TYR A 1 193 ? 10.348 -18.782 -19.456 1.00 94.94 193 TYR A O 1
ATOM 1463 N N . THR A 1 194 ? 12.112 -17.670 -20.287 1.00 93.00 194 THR A N 1
ATOM 1464 C CA . THR A 1 194 ? 12.707 -17.283 -19.011 1.00 93.00 194 THR A CA 1
ATOM 1465 C C . THR A 1 194 ? 12.973 -15.789 -19.008 1.00 93.00 194 THR A C 1
ATOM 1467 O O . THR A 1 194 ? 13.319 -15.191 -20.034 1.00 93.00 194 THR A O 1
ATOM 1470 N N . TYR A 1 195 ? 12.811 -15.188 -17.836 1.00 95.12 195 TYR A N 1
ATOM 1471 C CA . TYR A 1 195 ? 12.919 -13.753 -17.643 1.00 95.12 195 TYR A CA 1
ATOM 1472 C C . TYR A 1 195 ? 14.046 -13.434 -16.671 1.00 95.12 195 TYR A C 1
ATOM 1474 O O . TYR A 1 195 ? 14.199 -14.094 -15.641 1.00 95.12 195 TYR A O 1
ATOM 1482 N N . SER A 1 196 ? 14.846 -12.417 -16.986 1.00 91.06 196 SER A N 1
ATOM 1483 C CA . SER A 1 196 ? 15.875 -11.915 -16.072 1.00 91.06 196 SER A CA 1
ATOM 1484 C C . SER A 1 196 ? 15.986 -10.399 -16.138 1.00 91.06 196 SER A C 1
ATOM 1486 O O . SER A 1 196 ? 15.913 -9.804 -17.215 1.00 91.06 196 SER A O 1
ATOM 1488 N N . VAL A 1 197 ? 16.156 -9.764 -14.979 1.00 88.38 197 VAL A N 1
ATOM 1489 C CA . VAL A 1 197 ? 16.264 -8.305 -14.882 1.00 88.38 197 VAL A CA 1
ATOM 1490 C C . VAL A 1 197 ? 17.570 -7.825 -15.511 1.00 88.38 197 VAL A C 1
ATOM 1492 O O . VAL A 1 197 ? 18.618 -8.455 -15.351 1.00 88.38 197 VAL A O 1
ATOM 1495 N N . VAL A 1 198 ? 17.524 -6.685 -16.199 1.00 92.69 198 VAL A N 1
ATOM 1496 C CA . VAL A 1 198 ? 18.728 -6.009 -16.693 1.00 92.69 198 VAL A CA 1
ATOM 1497 C C . VAL A 1 198 ? 19.664 -5.697 -15.518 1.00 92.69 198 VAL A C 1
ATOM 1499 O O . VAL A 1 198 ? 19.234 -5.237 -14.459 1.00 92.69 198 VAL A O 1
ATOM 1502 N N . ALA A 1 199 ? 20.964 -5.940 -15.695 1.00 89.38 199 ALA A N 1
ATOM 1503 C CA . ALA A 1 199 ? 21.952 -5.743 -14.637 1.00 89.38 199 ALA A CA 1
ATOM 1504 C C . ALA A 1 199 ? 21.873 -4.324 -14.037 1.00 89.38 199 ALA A C 1
ATOM 1506 O O . ALA A 1 199 ? 21.886 -3.328 -14.761 1.00 89.38 199 ALA A O 1
ATOM 1507 N N . GLY A 1 200 ? 21.780 -4.243 -12.706 1.00 84.88 200 GLY A N 1
ATOM 1508 C CA . GLY A 1 200 ? 21.658 -2.980 -11.971 1.00 84.88 200 GLY A CA 1
ATOM 1509 C C . GLY A 1 200 ? 20.262 -2.344 -11.980 1.00 84.88 200 GLY A C 1
ATOM 1510 O O . GLY A 1 200 ? 20.119 -1.240 -11.468 1.00 84.88 200 GLY A O 1
ATOM 1511 N N . ARG A 1 201 ? 19.239 -3.010 -12.539 1.00 92.06 201 ARG A N 1
ATOM 1512 C CA . ARG A 1 201 ? 17.854 -2.501 -12.608 1.00 92.06 201 ARG A CA 1
ATOM 1513 C C . ARG A 1 201 ? 16.865 -3.196 -11.670 1.00 92.06 201 ARG A C 1
ATOM 1515 O O . ARG A 1 201 ? 15.682 -2.889 -11.722 1.00 92.06 201 ARG A O 1
ATOM 1522 N N . ALA A 1 202 ? 17.338 -4.099 -10.808 1.00 84.25 202 ALA A N 1
ATOM 1523 C CA . ALA A 1 202 ? 16.512 -4.889 -9.886 1.00 84.25 202 ALA A CA 1
ATOM 1524 C C . ALA A 1 202 ? 15.545 -4.037 -9.051 1.00 84.25 202 ALA A C 1
ATOM 1526 O O . ALA A 1 202 ? 14.354 -4.338 -9.027 1.00 84.25 202 ALA A O 1
ATOM 1527 N N . ASP A 1 203 ? 16.051 -2.955 -8.458 1.00 87.38 203 ASP A N 1
ATOM 1528 C CA . ASP A 1 203 ? 15.310 -2.106 -7.516 1.00 87.38 203 ASP A CA 1
ATOM 1529 C C . ASP A 1 203 ? 14.632 -0.900 -8.180 1.00 87.38 203 ASP A C 1
ATOM 1531 O O . ASP A 1 203 ? 14.116 -0.022 -7.498 1.00 87.38 203 ASP A O 1
ATOM 1535 N N . TYR A 1 204 ? 14.651 -0.813 -9.511 1.00 93.38 204 TYR A N 1
ATOM 1536 C CA . TYR A 1 204 ? 13.928 0.233 -10.234 1.00 93.38 204 TYR A CA 1
ATOM 1537 C C . TYR A 1 204 ? 12.459 -0.165 -10.390 1.00 93.38 204 TYR A C 1
ATOM 1539 O O . TYR A 1 204 ? 12.174 -1.364 -10.517 1.00 93.38 204 TYR A O 1
ATOM 1547 N N . PRO A 1 205 ? 11.533 0.809 -10.415 1.00 95.94 205 PRO A N 1
ATOM 1548 C CA . PRO A 1 205 ? 10.126 0.529 -10.655 1.00 95.94 205 PRO A CA 1
ATOM 1549 C C . PRO A 1 205 ? 9.949 -0.110 -12.034 1.00 95.94 205 PRO A C 1
ATOM 1551 O O . PRO A 1 205 ? 10.550 0.331 -13.024 1.00 95.94 205 PRO A O 1
ATOM 1554 N N . VAL A 1 206 ? 9.105 -1.138 -12.114 1.00 97.12 206 VAL A N 1
ATOM 1555 C CA . VAL A 1 206 ? 8.700 -1.692 -13.403 1.00 97.12 206 VAL A CA 1
ATOM 1556 C C . VAL A 1 206 ? 7.917 -0.631 -14.176 1.00 97.12 206 VAL A C 1
ATOM 1558 O O . VAL A 1 206 ? 7.076 0.083 -13.634 1.00 97.12 206 VAL A O 1
ATOM 1561 N N . ARG A 1 207 ? 8.215 -0.498 -15.467 1.00 95.81 207 ARG A N 1
ATOM 1562 C CA . ARG A 1 207 ? 7.567 0.461 -16.372 1.00 95.81 207 ARG A CA 1
ATOM 1563 C C . ARG A 1 207 ? 7.090 -0.239 -17.626 1.00 95.81 207 ARG A C 1
ATOM 1565 O O . ARG A 1 207 ? 7.495 -1.363 -17.899 1.00 95.81 207 ARG A O 1
ATOM 1572 N N . TYR A 1 208 ? 6.290 0.468 -18.423 1.00 96.25 208 TYR A N 1
ATOM 1573 C CA . TYR A 1 208 ? 5.709 -0.071 -19.656 1.00 96.25 208 TYR A CA 1
ATOM 1574 C C . TYR A 1 208 ? 4.809 -1.283 -19.384 1.00 96.25 208 TYR A C 1
ATOM 1576 O O . TYR A 1 208 ? 4.830 -2.261 -20.127 1.00 96.25 208 TYR A O 1
ATOM 1584 N N . VAL A 1 209 ? 4.044 -1.196 -18.295 1.00 97.19 209 VAL A N 1
ATOM 1585 C CA . VAL A 1 209 ? 2.978 -2.131 -17.933 1.00 97.19 209 VAL A CA 1
ATOM 1586 C C . VAL A 1 209 ? 1.637 -1.493 -18.278 1.00 97.19 209 VAL A C 1
ATOM 1588 O O . VAL A 1 209 ? 1.418 -0.306 -18.011 1.00 97.19 209 VAL A O 1
ATOM 1591 N N . SER A 1 210 ? 0.753 -2.258 -18.905 1.00 97.94 210 SER A N 1
ATOM 1592 C CA . SER A 1 210 ? -0.642 -1.861 -19.072 1.00 97.94 210 SER A CA 1
ATOM 1593 C C . SER A 1 210 ? -1.406 -1.995 -17.751 1.00 97.94 210 SER A C 1
ATOM 1595 O O . SER A 1 210 ? -0.924 -2.592 -16.784 1.00 97.94 210 SER A O 1
ATOM 1597 N N . TRP A 1 211 ? -2.620 -1.450 -17.709 1.00 97.81 211 TRP A N 1
ATOM 1598 C CA . TRP A 1 211 ? -3.519 -1.647 -16.573 1.00 97.81 211 TRP A CA 1
ATOM 1599 C C . TRP A 1 211 ? -3.858 -3.135 -16.364 1.00 97.81 211 TRP A C 1
ATOM 1601 O O . TRP A 1 211 ? -3.896 -3.613 -15.228 1.00 97.81 211 TRP A O 1
ATOM 1611 N N . ASP A 1 212 ? -4.033 -3.888 -17.458 1.00 97.94 212 ASP A N 1
ATOM 1612 C CA . ASP A 1 212 ? -4.296 -5.330 -17.413 1.00 97.94 212 ASP A CA 1
ATOM 1613 C C . ASP A 1 212 ? -3.101 -6.094 -16.826 1.00 97.94 212 ASP A C 1
ATOM 1615 O O . ASP A 1 212 ? -3.285 -6.979 -15.991 1.00 97.94 212 ASP A O 1
ATOM 1619 N N . ASP A 1 213 ? -1.875 -5.701 -17.181 1.00 98.25 213 ASP A N 1
ATOM 1620 C CA . ASP A 1 213 ? -0.646 -6.288 -16.636 1.00 98.25 213 ASP A CA 1
ATOM 1621 C C . ASP A 1 213 ? -0.508 -6.038 -15.132 1.00 98.25 213 ASP A C 1
ATOM 1623 O O . ASP A 1 213 ? -0.148 -6.940 -14.372 1.00 98.25 213 ASP A O 1
ATOM 1627 N N . ALA A 1 214 ? -0.802 -4.813 -14.691 1.00 98.00 214 ALA A N 1
ATOM 1628 C CA . ALA A 1 214 ? -0.754 -4.441 -13.281 1.00 98.00 214 ALA A CA 1
ATOM 1629 C C . ALA A 1 214 ? -1.833 -5.185 -12.469 1.00 98.00 214 ALA A C 1
ATOM 1631 O O . ALA A 1 214 ? -1.577 -5.664 -11.360 1.00 98.00 214 ALA A O 1
ATOM 1632 N N . THR A 1 215 ? -3.021 -5.363 -13.050 1.00 97.81 215 THR A N 1
ATOM 1633 C CA . THR A 1 215 ? -4.110 -6.142 -12.448 1.00 97.81 215 THR A CA 1
ATOM 1634 C C . THR A 1 215 ? -3.773 -7.631 -12.372 1.00 97.81 215 THR A C 1
ATOM 1636 O O . THR A 1 215 ? -3.986 -8.251 -11.327 1.00 97.81 215 THR A O 1
ATOM 1639 N N . ALA A 1 216 ? -3.208 -8.211 -13.433 1.00 97.88 216 ALA A N 1
ATOM 1640 C CA . ALA A 1 216 ? -2.764 -9.604 -13.450 1.00 97.88 216 ALA A CA 1
ATOM 1641 C C . ALA A 1 216 ? -1.664 -9.855 -12.409 1.00 97.88 216 ALA A C 1
ATOM 1643 O O . ALA A 1 216 ? -1.732 -10.834 -11.661 1.00 97.88 216 ALA A O 1
ATOM 1644 N N . PHE A 1 217 ? -0.711 -8.926 -12.280 1.00 96.75 217 PHE A N 1
ATOM 1645 C CA . PHE A 1 217 ? 0.310 -8.970 -11.237 1.00 96.75 217 PHE A CA 1
ATOM 1646 C C . PHE A 1 217 ? -0.309 -8.984 -9.830 1.00 96.75 217 PHE A C 1
ATOM 1648 O O . PHE A 1 217 ? 0.037 -9.838 -9.011 1.00 96.75 217 PHE A O 1
ATOM 1655 N N . ALA A 1 218 ? -1.267 -8.094 -9.548 1.00 96.19 218 ALA A N 1
ATOM 1656 C CA . ALA A 1 218 ? -1.951 -8.057 -8.254 1.00 96.19 218 ALA A CA 1
ATOM 1657 C C . ALA A 1 218 ? -2.722 -9.360 -7.965 1.00 96.19 218 ALA A C 1
ATOM 1659 O O . ALA A 1 218 ? -2.692 -9.878 -6.845 1.00 96.19 218 ALA A O 1
ATOM 1660 N N . GLN A 1 219 ? -3.373 -9.944 -8.974 1.00 96.19 219 GLN A N 1
ATOM 1661 C CA . GLN A 1 219 ? -4.065 -11.229 -8.835 1.00 96.19 219 GLN A CA 1
ATOM 1662 C C . GLN A 1 219 ? -3.093 -12.381 -8.565 1.00 96.19 219 GLN A C 1
ATOM 1664 O O . GLN A 1 219 ? -3.348 -13.199 -7.678 1.00 96.19 219 GLN A O 1
ATOM 1669 N N . TRP A 1 220 ? -1.971 -12.435 -9.282 1.00 94.31 220 TRP A N 1
ATOM 1670 C CA . TRP A 1 220 ? -0.923 -13.425 -9.045 1.00 94.31 220 TRP A CA 1
ATOM 1671 C C . TRP A 1 220 ? -0.343 -13.296 -7.636 1.00 94.31 220 TRP A C 1
ATOM 1673 O O . TRP A 1 220 ? -0.299 -14.283 -6.900 1.00 94.31 220 TRP A O 1
ATOM 1683 N N . ARG A 1 221 ? 0.012 -12.076 -7.217 1.00 90.00 221 ARG A N 1
ATOM 1684 C CA . ARG A 1 221 ? 0.522 -11.809 -5.868 1.00 90.00 221 ARG A CA 1
ATOM 1685 C C . ARG A 1 221 ? -0.488 -12.221 -4.798 1.00 90.00 221 ARG A C 1
ATOM 1687 O O . ARG A 1 221 ? -0.111 -12.775 -3.769 1.00 90.00 221 ARG A O 1
ATOM 1694 N N . SER A 1 222 ? -1.781 -12.029 -5.070 1.00 89.31 222 SER A N 1
ATOM 1695 C CA . SER A 1 222 ? -2.844 -12.476 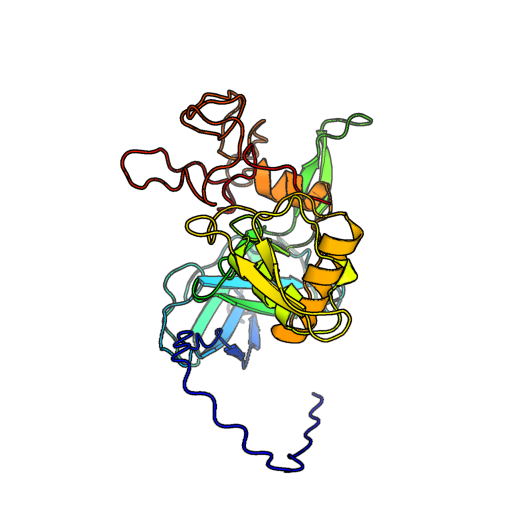-4.167 1.00 89.31 222 SER A CA 1
ATOM 1696 C C . SER A 1 222 ? -2.852 -13.987 -3.954 1.00 89.31 222 SER A C 1
ATOM 1698 O O . SER A 1 222 ? -3.074 -14.467 -2.844 1.00 89.31 222 SER A O 1
ATOM 1700 N N . GLN A 1 223 ? -2.611 -14.750 -5.021 1.00 87.69 223 GLN A N 1
ATOM 1701 C CA . GLN A 1 223 ? -2.522 -16.208 -4.948 1.00 87.69 223 GLN A CA 1
ATOM 1702 C C . GLN A 1 223 ? -1.234 -16.653 -4.254 1.00 87.69 223 GLN A C 1
ATOM 1704 O O . GLN A 1 223 ? -1.276 -17.583 -3.451 1.00 87.69 223 GLN A O 1
ATOM 1709 N N . LEU A 1 224 ? -0.118 -15.979 -4.548 1.00 81.50 224 LEU A N 1
ATOM 1710 C CA . LEU A 1 224 ? 1.192 -16.257 -3.965 1.00 81.50 224 LEU A CA 1
ATOM 1711 C C . LEU A 1 224 ? 1.183 -16.093 -2.441 1.00 81.50 224 LEU A C 1
ATOM 1713 O O . LEU A 1 224 ? 1.665 -16.968 -1.726 1.00 81.50 224 LEU A O 1
ATOM 1717 N N . GLU A 1 225 ? 0.627 -14.986 -1.950 1.00 79.06 225 GLU A N 1
ATOM 1718 C CA . GLU A 1 225 ? 0.713 -14.600 -0.537 1.00 79.06 225 GLU A CA 1
ATOM 1719 C C . GLU A 1 225 ? -0.559 -14.926 0.266 1.00 79.06 225 GLU A C 1
ATOM 1721 O O . GLU A 1 225 ? -0.596 -14.761 1.484 1.00 79.06 225 GLU A O 1
ATOM 1726 N N . GLY A 1 226 ? -1.627 -15.395 -0.388 1.00 74.88 226 GLY A N 1
ATOM 1727 C CA . GLY A 1 226 ? -2.874 -15.785 0.280 1.00 74.88 226 GLY A CA 1
ATOM 1728 C C . GLY A 1 226 ? -3.674 -14.621 0.882 1.00 74.88 226 GLY A C 1
ATOM 1729 O O . GLY A 1 226 ? -4.591 -14.850 1.675 1.00 74.88 226 GLY A O 1
ATOM 1730 N N . VAL A 1 227 ? -3.356 -13.383 0.501 1.00 82.56 227 VAL A N 1
ATOM 1731 C CA . VAL A 1 227 ? -4.083 -12.153 0.856 1.00 82.56 227 VAL A CA 1
ATOM 1732 C C . VAL A 1 227 ? -4.566 -11.455 -0.414 1.00 82.56 227 VAL A C 1
ATOM 1734 O O . VAL A 1 227 ? -4.074 -11.728 -1.497 1.00 82.56 227 VAL A O 1
ATOM 1737 N N . THR A 1 228 ? -5.559 -10.573 -0.329 1.00 90.69 228 THR A N 1
ATOM 1738 C CA . THR A 1 228 ? -6.084 -9.896 -1.526 1.00 90.69 228 THR A CA 1
ATOM 1739 C C . THR A 1 228 ? -5.305 -8.619 -1.825 1.00 90.69 228 THR A C 1
ATOM 1741 O O . THR A 1 228 ? -5.430 -7.637 -1.098 1.00 90.69 228 THR A O 1
ATOM 1744 N N . TYR A 1 229 ? -4.573 -8.627 -2.935 1.00 94.12 229 TYR A N 1
ATOM 1745 C CA . TYR A 1 229 ? -3.981 -7.458 -3.578 1.00 94.12 229 TYR A CA 1
ATOM 1746 C C . TYR A 1 229 ? -4.861 -6.965 -4.730 1.00 94.12 229 TYR A C 1
ATOM 1748 O O . TYR A 1 229 ? -5.526 -7.745 -5.413 1.00 94.12 229 TYR A O 1
ATOM 1756 N N . ARG A 1 230 ? -4.850 -5.651 -4.953 1.00 97.38 230 ARG A N 1
ATOM 1757 C CA . ARG A 1 230 ? -5.508 -4.968 -6.074 1.00 97.38 230 ARG A CA 1
ATOM 1758 C C . ARG A 1 230 ? -4.842 -3.615 -6.312 1.00 97.38 230 ARG A C 1
ATOM 1760 O O . ARG A 1 230 ? -4.105 -3.147 -5.446 1.00 97.38 230 ARG A O 1
ATOM 1767 N N . LEU A 1 231 ? -5.158 -2.979 -7.435 1.00 98.19 231 LEU A N 1
ATOM 1768 C CA . LEU A 1 231 ? -4.830 -1.570 -7.633 1.00 98.19 231 LEU A CA 1
ATOM 1769 C C . LEU A 1 231 ? -5.599 -0.697 -6.619 1.00 98.19 231 LEU A C 1
ATOM 1771 O O . LEU A 1 231 ? -6.742 -1.036 -6.258 1.00 98.19 231 LEU A O 1
ATOM 1775 N N . PRO A 1 232 ? -4.976 0.376 -6.101 1.00 97.81 232 PRO A N 1
ATOM 1776 C CA . PRO A 1 232 ? -5.671 1.343 -5.266 1.00 97.81 232 PRO A CA 1
ATOM 1777 C C . PRO A 1 232 ? -6.684 2.102 -6.119 1.00 97.81 232 PRO A C 1
ATOM 1779 O O . PRO A 1 232 ? -6.413 2.408 -7.268 1.00 97.81 232 PRO A O 1
ATOM 1782 N N . THR A 1 233 ? -7.832 2.459 -5.553 1.00 96.69 233 THR A N 1
ATOM 1783 C CA . THR A 1 233 ? -8.671 3.479 -6.200 1.00 96.69 233 THR A CA 1
ATOM 1784 C C . THR A 1 233 ? -7.955 4.829 -6.172 1.00 96.69 233 THR A C 1
ATOM 1786 O O . THR A 1 233 ? -7.105 5.065 -5.311 1.00 96.69 233 THR A O 1
ATOM 1789 N N . GLU A 1 234 ? -8.342 5.759 -7.045 1.00 95.25 234 GLU A N 1
ATOM 1790 C CA . GLU A 1 234 ? -7.775 7.114 -7.036 1.00 95.25 234 GLU A CA 1
ATOM 1791 C C . GLU A 1 234 ? -7.927 7.800 -5.665 1.00 95.25 234 GLU A C 1
ATOM 1793 O O . GLU A 1 234 ? -6.992 8.432 -5.181 1.00 95.25 234 GLU A O 1
ATOM 1798 N N . GLN A 1 235 ? -9.058 7.603 -4.974 1.00 95.50 235 GLN A N 1
ATOM 1799 C CA . GLN A 1 235 ? -9.276 8.168 -3.637 1.00 95.50 235 GLN A CA 1
ATOM 1800 C C . GLN A 1 235 ? -8.358 7.551 -2.575 1.00 95.50 235 GLN A C 1
ATOM 1802 O O . GLN A 1 235 ? -7.925 8.236 -1.649 1.00 95.50 235 GLN A O 1
ATOM 1807 N N . GLU A 1 236 ? -8.085 6.250 -2.671 1.00 97.31 236 GLU A N 1
ATOM 1808 C CA . GLU A 1 236 ? -7.150 5.577 -1.770 1.00 97.31 236 GLU A CA 1
ATOM 1809 C C . GLU A 1 236 ? -5.723 6.057 -2.017 1.00 97.31 236 GLU A C 1
ATOM 1811 O O . GLU A 1 236 ? -5.036 6.427 -1.065 1.00 97.31 236 GLU A O 1
ATOM 1816 N N . TRP A 1 237 ? -5.307 6.117 -3.283 1.00 97.75 237 TRP A N 1
ATOM 1817 C CA . TRP A 1 237 ? -3.985 6.597 -3.665 1.00 97.75 237 TRP A CA 1
ATOM 1818 C C . TRP A 1 237 ? -3.757 8.045 -3.210 1.00 97.75 237 TRP A C 1
ATOM 1820 O O . TRP A 1 237 ? -2.775 8.333 -2.524 1.00 97.75 237 TRP A O 1
ATOM 1830 N N . GLU A 1 238 ? -4.711 8.944 -3.475 1.00 96.62 238 GLU A N 1
ATOM 1831 C CA . GLU A 1 238 ? -4.595 10.356 -3.096 1.00 96.62 238 GLU A CA 1
ATOM 1832 C C . GLU A 1 238 ? -4.562 10.539 -1.577 1.00 96.62 238 GLU A C 1
ATOM 1834 O O . GLU A 1 238 ? -3.737 11.293 -1.059 1.00 96.62 238 GLU A O 1
ATOM 1839 N N . LYS A 1 239 ? -5.391 9.803 -0.826 1.00 96.94 239 LYS A N 1
ATOM 1840 C CA . LYS A 1 239 ? -5.324 9.851 0.638 1.00 96.94 239 LYS A CA 1
ATOM 1841 C C . LYS A 1 239 ? -3.972 9.360 1.154 1.00 96.94 239 LYS A C 1
ATOM 1843 O O . LYS A 1 239 ? -3.425 9.974 2.067 1.00 96.94 239 LYS A O 1
ATOM 1848 N N . ALA A 1 240 ? -3.443 8.272 0.590 1.00 97.44 240 ALA A N 1
ATOM 1849 C CA . ALA A 1 240 ? -2.143 7.723 0.969 1.00 97.44 240 ALA A CA 1
ATOM 1850 C C . ALA A 1 240 ? -0.992 8.706 0.694 1.00 97.44 240 ALA A C 1
ATOM 1852 O O . ALA A 1 240 ? -0.034 8.760 1.473 1.00 97.44 240 ALA A O 1
ATOM 1853 N N . ALA A 1 241 ? -1.098 9.486 -0.384 1.00 96.88 241 ALA A N 1
ATOM 1854 C CA . ALA A 1 241 ? -0.106 10.470 -0.790 1.00 96.88 241 ALA A CA 1
ATOM 1855 C C . ALA A 1 241 ? -0.202 11.771 0.027 1.00 96.88 241 ALA A C 1
ATOM 1857 O O . ALA A 1 241 ? 0.780 12.204 0.628 1.00 96.88 241 ALA A O 1
ATOM 1858 N N . ALA A 1 242 ? -1.380 12.393 0.064 1.00 95.31 242 ALA A N 1
ATOM 1859 C CA . ALA A 1 242 ? -1.518 13.825 0.327 1.00 95.31 242 ALA A CA 1
ATOM 1860 C C . ALA A 1 242 ? -2.100 14.187 1.701 1.00 95.31 242 ALA A C 1
ATOM 1862 O O . ALA A 1 242 ? -1.958 15.330 2.138 1.00 95.31 242 ALA A O 1
ATOM 1863 N N . TRP A 1 243 ? -2.773 13.263 2.394 1.00 96.38 243 TRP A N 1
ATOM 1864 C CA . TRP A 1 243 ? -3.528 13.605 3.602 1.00 96.38 243 TRP A CA 1
ATOM 1865 C C . TRP A 1 243 ? -2.731 13.394 4.894 1.00 96.38 243 TRP A C 1
ATOM 1867 O O . TRP A 1 243 ? -2.329 12.276 5.214 1.00 96.38 243 TRP A O 1
ATOM 1877 N N . ASP A 1 244 ? -2.584 14.459 5.686 1.00 94.88 244 ASP A N 1
ATOM 1878 C CA . ASP A 1 244 ? -2.142 14.401 7.081 1.00 94.88 244 ASP A CA 1
ATOM 1879 C C . ASP A 1 244 ? -3.367 14.508 8.015 1.00 94.88 244 ASP A C 1
ATOM 1881 O O . ASP A 1 244 ? -3.905 15.603 8.224 1.00 94.88 244 ASP A O 1
ATOM 1885 N N . PRO A 1 245 ? -3.829 13.394 8.613 1.00 90.94 245 PRO A N 1
ATOM 1886 C CA . PRO A 1 245 ? -4.960 13.397 9.531 1.00 90.94 245 PRO A CA 1
ATOM 1887 C C . PRO A 1 245 ? -4.659 14.065 10.881 1.00 90.94 245 PRO A C 1
ATOM 1889 O O . PRO A 1 245 ? -5.609 14.460 11.556 1.00 90.94 245 PRO A O 1
ATOM 1892 N N . ALA A 1 246 ? -3.391 14.182 11.292 1.00 88.94 246 ALA A N 1
ATOM 1893 C CA . ALA A 1 246 ? -3.015 14.827 12.550 1.00 88.94 246 ALA A CA 1
ATOM 1894 C C . ALA A 1 246 ? -3.075 16.353 12.438 1.00 88.94 246 ALA A C 1
ATOM 1896 O O . ALA A 1 246 ? -3.521 17.019 13.371 1.00 88.94 246 ALA A O 1
ATOM 1897 N N . GLN A 1 247 ? -2.673 16.900 11.291 1.00 91.56 247 GLN A N 1
ATOM 1898 C CA . GLN A 1 247 ? -2.765 18.335 11.001 1.00 91.56 247 GLN A CA 1
ATOM 1899 C C . GLN A 1 247 ? -4.078 18.729 10.313 1.00 91.56 247 GLN A C 1
ATOM 1901 O O . GLN A 1 247 ? -4.359 19.917 10.171 1.00 91.56 247 GLN A O 1
ATOM 1906 N N . GLN A 1 248 ? -4.875 17.747 9.883 1.00 92.00 248 GLN A N 1
ATOM 1907 C CA . GLN A 1 248 ? -6.019 17.940 8.991 1.00 92.00 248 GLN A CA 1
ATOM 1908 C C . GLN A 1 248 ? -5.649 18.742 7.733 1.00 92.00 248 GLN A C 1
ATOM 1910 O O . GLN A 1 248 ? -6.388 19.633 7.309 1.00 92.00 248 GLN A O 1
ATOM 1915 N N . HIS A 1 249 ? -4.497 18.422 7.144 1.00 92.81 249 HIS A N 1
ATOM 1916 C CA . HIS A 1 249 ? -3.927 19.156 6.021 1.00 92.81 249 HIS A CA 1
ATOM 1917 C C . HIS A 1 249 ? -3.773 18.246 4.801 1.00 92.81 249 HIS A C 1
ATOM 1919 O O . HIS A 1 249 ? -3.246 17.139 4.888 1.00 92.81 249 HIS A O 1
ATOM 1925 N N . TYR A 1 250 ? -4.253 18.735 3.660 1.00 94.44 250 TYR A N 1
ATOM 1926 C CA . TYR A 1 250 ? -3.972 18.197 2.338 1.00 94.44 250 TYR A CA 1
ATOM 1927 C C . TYR A 1 250 ? -2.730 18.868 1.739 1.00 94.44 250 TYR A C 1
ATOM 1929 O O . TYR A 1 250 ? -2.754 20.075 1.511 1.00 94.44 250 TYR A O 1
ATOM 1937 N N . TYR A 1 251 ? -1.695 18.090 1.438 1.00 94.69 251 TYR A N 1
ATOM 1938 C CA . TYR A 1 251 ? -0.494 18.554 0.744 1.00 94.69 251 TYR A CA 1
ATOM 1939 C C . TYR A 1 251 ? -0.586 18.311 -0.762 1.00 94.69 251 TYR A C 1
ATOM 1941 O O . TYR A 1 251 ? -1.094 17.281 -1.195 1.00 94.69 251 TYR A O 1
ATOM 1949 N N . ILE A 1 252 ? -0.043 19.219 -1.575 1.00 94.00 252 ILE A N 1
ATOM 1950 C CA . ILE A 1 252 ? -0.036 19.037 -3.041 1.00 94.00 252 ILE A CA 1
ATOM 1951 C C . ILE A 1 252 ? 0.831 17.840 -3.457 1.00 94.00 252 ILE A C 1
ATOM 1953 O O . ILE A 1 252 ? 0.491 17.150 -4.417 1.00 94.00 252 ILE A O 1
ATOM 1957 N N . TYR A 1 253 ? 1.934 17.588 -2.747 1.00 95.62 253 TYR A N 1
ATOM 1958 C CA . TYR A 1 253 ? 2.862 16.505 -3.059 1.00 95.62 253 TYR A CA 1
ATOM 1959 C C . TYR A 1 253 ? 3.004 15.513 -1.905 1.00 95.62 253 TYR A C 1
ATOM 1961 O O . TYR A 1 253 ? 2.992 15.888 -0.727 1.00 95.62 253 TYR A O 1
ATOM 1969 N N . GLY A 1 254 ? 3.221 14.245 -2.263 1.00 94.69 254 GLY A N 1
ATOM 1970 C CA . GLY A 1 254 ? 3.230 13.081 -1.374 1.00 94.69 254 GLY A CA 1
ATOM 1971 C C . GLY A 1 254 ? 4.406 12.968 -0.399 1.00 94.69 254 GLY A C 1
ATOM 1972 O O . GLY A 1 254 ? 4.747 11.872 0.024 1.00 94.69 254 GLY A O 1
ATOM 1973 N N . PHE A 1 255 ? 5.027 14.095 -0.056 1.00 94.81 255 PHE A N 1
ATOM 1974 C CA . PHE A 1 255 ? 6.157 14.240 0.867 1.00 94.81 255 PHE A CA 1
ATOM 1975 C C . PHE A 1 255 ? 5.971 15.450 1.809 1.00 94.81 255 PHE A C 1
ATOM 1977 O O . PHE A 1 255 ? 6.934 16.110 2.200 1.00 94.81 255 PHE A O 1
ATOM 1984 N N . HIS A 1 256 ? 4.711 15.763 2.145 1.00 92.81 256 HIS A N 1
ATOM 1985 C CA . HIS A 1 256 ? 4.295 16.836 3.073 1.00 92.81 256 HIS A CA 1
ATOM 1986 C C . HIS A 1 256 ? 4.708 18.243 2.664 1.00 92.81 256 HIS A C 1
ATOM 1988 O O . HIS A 1 256 ? 5.156 19.049 3.487 1.00 92.81 256 HIS A O 1
ATOM 1994 N N . ARG A 1 257 ? 4.583 18.548 1.373 1.00 94.12 257 ARG A N 1
ATOM 1995 C CA . ARG A 1 257 ? 4.931 19.863 0.838 1.00 94.12 257 ARG A CA 1
ATOM 1996 C C . ARG A 1 257 ? 3.977 20.295 -0.258 1.00 94.12 257 ARG A C 1
ATOM 1998 O O . ARG A 1 257 ? 3.467 19.477 -1.016 1.00 94.12 257 ARG A O 1
ATOM 2005 N N . ASP A 1 258 ? 3.853 21.611 -0.386 1.00 94.81 258 ASP A N 1
ATOM 2006 C CA . ASP A 1 258 ? 3.088 22.263 -1.456 1.00 94.81 258 ASP A CA 1
ATOM 2007 C C . ASP A 1 258 ? 3.975 22.804 -2.582 1.00 94.81 258 ASP A C 1
ATOM 2009 O O . ASP A 1 258 ? 3.503 23.372 -3.565 1.00 94.81 258 ASP A O 1
ATOM 2013 N N . THR A 1 259 ? 5.287 22.618 -2.454 1.00 94.44 259 THR A N 1
ATOM 2014 C CA . THR A 1 259 ? 6.275 22.963 -3.470 1.00 94.44 259 THR A CA 1
ATOM 2015 C C . THR A 1 259 ? 7.109 21.744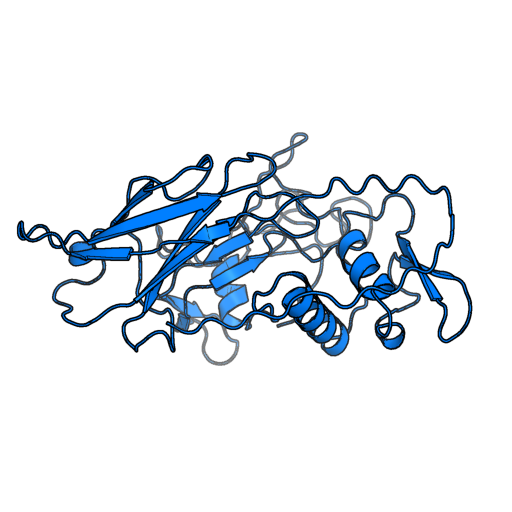 -3.824 1.00 94.44 259 THR A C 1
ATOM 2017 O O . THR A 1 259 ? 7.395 20.896 -2.978 1.00 94.44 259 THR A O 1
ATOM 2020 N N . ILE A 1 260 ? 7.505 21.676 -5.093 1.00 92.19 260 ILE A N 1
ATOM 2021 C CA . ILE A 1 260 ? 8.333 20.604 -5.636 1.00 92.19 260 ILE A CA 1
ATOM 2022 C C . ILE A 1 260 ? 9.709 21.147 -6.010 1.00 92.19 260 ILE A C 1
ATOM 2024 O O . ILE A 1 260 ? 9.833 22.195 -6.648 1.00 92.19 260 ILE A O 1
ATOM 2028 N N . ASP A 1 261 ? 10.742 20.414 -5.614 1.00 92.00 261 ASP A N 1
ATOM 2029 C CA . ASP A 1 261 ? 12.111 20.613 -6.061 1.00 92.00 261 ASP A CA 1
ATOM 2030 C C . ASP A 1 261 ? 12.847 19.267 -6.100 1.00 92.00 261 ASP A C 1
ATOM 2032 O O . ASP A 1 261 ? 12.385 18.259 -5.554 1.00 92.00 261 ASP A O 1
ATOM 2036 N N . CYS A 1 262 ? 13.993 19.243 -6.780 1.00 92.25 262 CYS A N 1
ATOM 2037 C CA . CYS A 1 262 ? 14.741 18.017 -7.039 1.00 92.25 262 CYS A CA 1
ATOM 2038 C C . CYS A 1 262 ? 15.221 17.291 -5.778 1.00 92.25 262 CYS A C 1
ATOM 2040 O O . CYS A 1 262 ? 15.643 16.149 -5.888 1.00 92.25 262 CYS A O 1
ATOM 2042 N N . SER A 1 263 ? 15.195 17.903 -4.595 1.00 93.75 263 SER A N 1
ATOM 2043 C CA . SER A 1 263 ? 15.608 17.255 -3.347 1.00 93.75 263 SER A CA 1
ATOM 2044 C C . SER A 1 263 ? 14.499 16.428 -2.686 1.00 93.75 263 SER A C 1
ATOM 2046 O O . SER A 1 263 ? 14.795 15.680 -1.756 1.00 93.75 263 SER A O 1
ATOM 2048 N N . TRP A 1 264 ? 13.252 16.528 -3.158 1.00 94.25 264 TRP A N 1
ATOM 2049 C CA . TRP A 1 264 ? 12.090 15.832 -2.579 1.00 94.25 264 TRP A CA 1
ATOM 2050 C C . TRP A 1 264 ? 11.369 14.900 -3.550 1.00 94.25 264 TRP A C 1
ATOM 2052 O O . TRP A 1 264 ? 10.514 14.131 -3.130 1.00 94.25 264 TRP A O 1
ATOM 2062 N N . CYS A 1 265 ? 11.711 14.944 -4.837 1.00 93.69 265 CYS A N 1
ATOM 2063 C CA . CYS A 1 265 ? 11.018 14.178 -5.860 1.00 93.69 265 CYS A CA 1
ATOM 2064 C C . CYS A 1 265 ? 11.928 13.871 -7.058 1.00 93.69 265 CYS A C 1
ATOM 2066 O O . CYS A 1 265 ? 12.747 14.700 -7.466 1.00 93.69 265 CYS A O 1
ATOM 2068 N N . VAL A 1 266 ? 11.744 12.697 -7.667 1.00 93.19 266 VAL A N 1
ATOM 2069 C CA . VAL A 1 266 ? 12.350 12.325 -8.953 1.00 93.19 266 VAL A CA 1
ATOM 2070 C C . VAL A 1 266 ? 11.443 12.809 -10.086 1.00 93.19 266 VAL A C 1
ATOM 2072 O O . VAL A 1 266 ? 10.531 12.109 -10.510 1.00 93.19 266 VAL A O 1
ATOM 2075 N N . TYR A 1 267 ? 11.678 14.019 -10.593 1.00 91.94 267 TYR A N 1
ATOM 2076 C CA . TYR A 1 267 ? 10.919 14.590 -11.715 1.00 91.94 267 TYR A CA 1
ATOM 2077 C C . TYR A 1 267 ? 11.835 15.351 -12.680 1.00 91.94 267 TYR A C 1
ATOM 2079 O O . TYR A 1 267 ? 12.982 15.642 -12.357 1.00 91.94 267 TYR A O 1
ATOM 2087 N N . ASN A 1 268 ? 11.347 15.646 -13.890 1.00 87.12 268 ASN A N 1
ATOM 2088 C CA . ASN A 1 268 ? 11.962 16.568 -14.859 1.00 87.12 268 ASN A CA 1
ATOM 2089 C C . ASN A 1 268 ? 13.504 16.481 -14.997 1.00 87.12 268 ASN A C 1
ATOM 2091 O O . ASN A 1 268 ? 14.194 17.498 -15.023 1.00 87.12 268 ASN A O 1
ATOM 2095 N N . ASN A 1 269 ? 14.051 15.260 -15.073 1.00 85.88 269 ASN A N 1
ATOM 2096 C CA . ASN A 1 269 ? 15.490 15.001 -15.237 1.00 85.88 269 ASN A CA 1
ATOM 2097 C C . ASN A 1 269 ? 16.390 15.550 -14.099 1.00 85.88 269 ASN A C 1
ATOM 2099 O O . ASN A 1 269 ? 17.581 15.787 -14.307 1.00 85.88 269 ASN A O 1
ATOM 2103 N N . CYS A 1 270 ? 15.851 15.715 -12.885 1.00 87.25 270 CYS A N 1
ATOM 2104 C CA . CYS A 1 270 ? 16.549 16.233 -11.697 1.00 87.25 270 CYS A CA 1
ATOM 2105 C C . CYS A 1 270 ? 17.886 15.552 -11.364 1.00 87.25 270 CYS A C 1
ATOM 2107 O O . CYS A 1 270 ? 18.734 16.144 -10.700 1.00 87.25 270 CYS A O 1
ATOM 2109 N N . TYR A 1 271 ? 18.089 14.320 -11.827 1.00 86.06 271 TYR A N 1
ATOM 2110 C CA . TYR A 1 271 ? 19.259 13.510 -11.502 1.00 86.06 271 TYR A CA 1
ATOM 2111 C C . TYR A 1 271 ? 20.055 13.074 -12.735 1.00 86.06 271 TYR A C 1
ATOM 2113 O O . TYR A 1 271 ? 20.671 12.010 -12.747 1.00 86.06 271 TYR A O 1
ATOM 2121 N N . GLY A 1 272 ? 20.026 13.887 -13.793 1.00 77.38 272 GLY A N 1
ATOM 2122 C CA . GLY A 1 272 ? 20.875 13.696 -14.972 1.00 77.38 272 GLY A CA 1
ATOM 2123 C C . GLY A 1 272 ? 20.534 12.468 -15.821 1.00 77.38 272 GLY A C 1
ATOM 2124 O O . GLY A 1 272 ? 21.311 12.111 -16.705 1.00 77.38 272 GLY A O 1
ATOM 2125 N N . SER A 1 273 ? 19.385 11.832 -15.579 1.00 70.56 273 SER A N 1
ATOM 2126 C CA . SER A 1 273 ? 18.820 10.809 -16.454 1.00 70.56 273 SER A CA 1
ATOM 2127 C C . SER A 1 273 ? 17.312 11.011 -16.625 1.00 70.56 273 SER A C 1
ATOM 2129 O O . SER A 1 273 ? 16.599 11.336 -15.675 1.00 70.56 273 SER A O 1
ATOM 2131 N N . ALA A 1 274 ? 16.821 10.818 -17.853 1.00 73.44 274 ALA A N 1
ATOM 2132 C CA . ALA A 1 274 ? 15.408 10.966 -18.215 1.00 73.44 274 ALA A CA 1
ATOM 2133 C C . ALA A 1 274 ? 14.550 9.755 -17.780 1.00 73.44 274 ALA A C 1
ATOM 2135 O O . ALA A 1 274 ? 13.591 9.388 -18.457 1.00 73.44 274 ALA A O 1
ATOM 2136 N N . GLY A 1 275 ? 14.930 9.089 -16.691 1.00 85.50 275 GLY A N 1
ATOM 2137 C CA . GLY A 1 275 ? 14.325 7.848 -16.226 1.00 85.50 275 GLY A CA 1
ATOM 2138 C C . GLY A 1 275 ? 14.087 7.843 -14.719 1.00 85.50 275 GLY A C 1
ATOM 2139 O O . GLY A 1 275 ? 14.510 8.773 -14.027 1.00 85.50 275 GLY A O 1
ATOM 2140 N N . PRO A 1 276 ? 13.402 6.801 -14.224 1.00 93.50 276 PRO A N 1
ATOM 2141 C CA . PRO A 1 276 ? 13.188 6.620 -12.800 1.00 93.50 276 PRO A CA 1
ATOM 2142 C C . PRO A 1 276 ? 14.514 6.382 -12.079 1.00 93.50 276 PRO A C 1
ATOM 2144 O O . PRO A 1 276 ? 15.531 6.045 -12.696 1.00 93.50 276 PRO A O 1
ATOM 2147 N N . MET A 1 277 ? 14.464 6.499 -10.762 1.00 94.12 277 MET A N 1
ATOM 2148 C CA . MET A 1 277 ? 15.502 6.048 -9.845 1.00 94.12 277 MET A CA 1
ATOM 2149 C C . MET A 1 277 ? 15.088 4.732 -9.173 1.00 94.12 277 MET A C 1
ATOM 2151 O O . MET A 1 277 ? 13.932 4.324 -9.309 1.00 94.12 277 MET A O 1
ATOM 2155 N N . PRO A 1 278 ? 16.009 4.038 -8.470 1.00 92.69 278 PRO A N 1
ATOM 2156 C CA . PRO A 1 278 ? 15.616 2.946 -7.588 1.00 92.69 278 PRO A CA 1
ATOM 2157 C C . PRO A 1 278 ? 14.506 3.404 -6.643 1.00 92.69 278 PRO A C 1
ATOM 2159 O O . PRO A 1 278 ? 14.550 4.541 -6.170 1.00 92.69 278 PRO A O 1
ATOM 2162 N N . VAL A 1 279 ? 13.536 2.538 -6.367 1.00 93.25 279 VAL A N 1
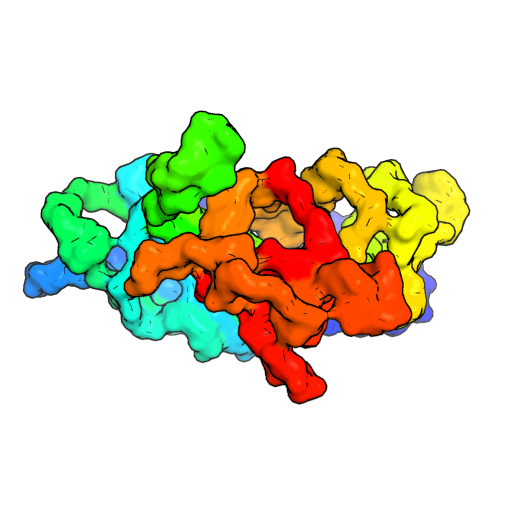ATOM 2163 C CA . VAL A 1 279 ? 12.438 2.863 -5.452 1.00 93.25 279 VAL A CA 1
ATOM 2164 C C . VAL A 1 279 ? 12.983 3.283 -4.085 1.00 93.25 279 VAL A C 1
ATOM 2166 O O . VAL A 1 279 ? 14.010 2.778 -3.616 1.00 93.25 279 VAL A O 1
ATOM 2169 N N . GLY A 1 280 ? 12.341 4.258 -3.455 1.00 91.38 280 GLY A N 1
ATOM 2170 C CA . GLY A 1 280 ? 12.808 4.846 -2.209 1.00 91.38 280 GLY A CA 1
ATOM 2171 C C . GLY A 1 280 ? 14.123 5.608 -2.352 1.00 91.38 280 GLY A C 1
ATOM 2172 O O . GLY A 1 280 ? 14.871 5.712 -1.377 1.00 91.38 280 GLY A O 1
ATOM 2173 N N . TYR A 1 281 ? 14.449 6.143 -3.536 1.00 92.50 281 TYR A N 1
ATOM 2174 C CA . TYR A 1 281 ? 15.690 6.901 -3.728 1.00 92.50 281 TYR A CA 1
ATOM 2175 C C . TYR A 1 281 ? 15.815 8.047 -2.715 1.00 92.50 281 TYR A C 1
ATOM 2177 O O . TYR A 1 281 ? 16.916 8.360 -2.272 1.00 92.50 281 TYR A O 1
ATOM 2185 N N . LEU A 1 282 ? 14.708 8.656 -2.300 1.00 93.56 282 LEU A N 1
ATOM 2186 C CA . LEU A 1 282 ? 14.671 9.715 -1.293 1.00 93.56 282 LEU A CA 1
ATOM 2187 C C . LEU A 1 282 ? 14.145 9.196 0.054 1.00 93.56 282 LEU A C 1
ATOM 2189 O O . LEU A 1 282 ? 13.158 9.692 0.583 1.00 93.56 282 LEU A O 1
ATOM 2193 N N . ASN A 1 283 ? 14.813 8.187 0.617 1.00 91.19 283 ASN A N 1
ATOM 2194 C CA . ASN A 1 283 ? 14.455 7.554 1.897 1.00 91.19 283 ASN A CA 1
ATOM 2195 C C . ASN A 1 283 ? 15.250 8.054 3.120 1.00 91.19 283 ASN A C 1
ATOM 2197 O O . ASN A 1 283 ? 15.338 7.360 4.132 1.00 91.19 283 ASN A O 1
ATOM 2201 N N . GLY A 1 284 ? 15.895 9.220 3.027 1.00 91.06 284 GLY A N 1
ATOM 2202 C CA . GLY A 1 284 ? 16.700 9.781 4.119 1.00 91.06 284 GLY A CA 1
ATOM 2203 C C . GLY A 1 284 ? 18.124 9.228 4.230 1.00 91.06 284 GLY A C 1
ATOM 2204 O O . GLY A 1 284 ? 18.870 9.621 5.129 1.00 91.06 284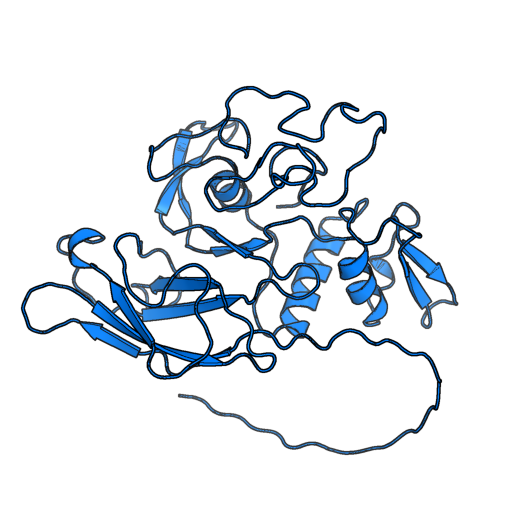 GLY A O 1
ATOM 2205 N N . THR A 1 285 ? 18.537 8.321 3.338 1.00 87.44 285 THR A N 1
ATOM 2206 C CA . THR A 1 285 ? 19.890 7.744 3.347 1.00 87.44 285 THR A CA 1
ATOM 2207 C C . THR A 1 285 ? 20.821 8.415 2.335 1.00 87.44 285 THR A C 1
ATOM 2209 O O . THR A 1 285 ? 20.401 9.106 1.407 1.00 87.44 285 THR A O 1
ATOM 2212 N N . GLY A 1 286 ? 22.136 8.248 2.515 1.00 86.25 286 GLY A N 1
ATOM 2213 C CA . GLY A 1 286 ? 23.133 8.762 1.569 1.00 86.25 286 GLY A CA 1
ATOM 2214 C C . GLY A 1 286 ? 23.127 10.289 1.409 1.00 86.25 286 GLY A C 1
ATOM 2215 O O . GLY A 1 286 ? 23.431 10.780 0.325 1.00 86.25 286 GLY A O 1
ATOM 2216 N N . GLY A 1 287 ? 22.745 11.024 2.460 1.00 91.25 287 GLY A N 1
ATOM 2217 C CA . GLY A 1 287 ? 22.680 12.491 2.465 1.00 91.25 287 GLY A CA 1
ATOM 2218 C C . GLY A 1 287 ? 21.473 13.086 1.733 1.00 91.25 287 GLY A C 1
ATOM 2219 O O . GLY A 1 287 ? 21.471 14.283 1.455 1.00 91.25 287 GLY A O 1
ATOM 2220 N N . ARG A 1 288 ? 20.473 12.265 1.397 1.00 93.00 288 ARG A N 1
ATOM 2221 C CA . ARG A 1 288 ? 19.223 12.681 0.748 1.00 93.00 288 ARG A CA 1
ATOM 2222 C C . ARG A 1 288 ? 18.123 12.933 1.780 1.00 93.00 288 ARG A C 1
ATOM 2224 O O . ARG A 1 288 ? 18.228 12.494 2.922 1.00 93.00 288 ARG A O 1
ATOM 2231 N N . ASN A 1 289 ? 17.068 13.631 1.367 1.00 94.94 289 ASN A N 1
ATOM 2232 C CA . ASN A 1 289 ? 15.890 13.845 2.204 1.00 94.94 289 ASN A CA 1
ATOM 2233 C C . ASN A 1 289 ? 15.090 12.548 2.383 1.00 94.94 289 ASN A C 1
ATOM 2235 O O . ASN A 1 289 ? 15.184 11.637 1.562 1.00 94.94 289 ASN A O 1
ATOM 2239 N N . ASP A 1 290 ? 14.302 12.491 3.458 1.00 94.94 290 ASP A N 1
ATOM 2240 C CA . ASP A 1 290 ? 13.309 11.444 3.719 1.00 94.94 290 ASP A CA 1
ATOM 2241 C C . ASP A 1 290 ? 11.937 11.915 3.212 1.00 94.94 290 ASP A C 1
ATOM 2243 O O . ASP A 1 290 ? 11.193 12.580 3.930 1.00 94.94 290 ASP A O 1
ATOM 2247 N N . ALA A 1 291 ? 11.648 11.641 1.941 1.00 95.19 291 ALA A N 1
ATOM 2248 C CA . ALA A 1 291 ? 10.502 12.154 1.191 1.00 95.19 291 ALA A CA 1
ATOM 2249 C C . ALA A 1 291 ? 9.309 11.180 1.197 1.00 95.19 291 ALA A C 1
ATOM 2251 O O . ALA A 1 291 ? 8.746 10.863 0.151 1.00 95.19 291 ALA A O 1
ATOM 2252 N N . LYS A 1 292 ? 8.938 10.680 2.377 1.00 95.06 292 LYS A N 1
ATOM 2253 C CA . LYS A 1 292 ? 7.746 9.837 2.550 1.00 95.06 292 LYS A CA 1
ATOM 2254 C C . LYS A 1 292 ? 6.479 10.653 2.789 1.00 95.06 292 LYS A C 1
ATOM 2256 O O . LYS A 1 292 ? 6.526 11.732 3.380 1.00 95.06 292 LYS A O 1
ATOM 2261 N N . SER A 1 293 ? 5.342 10.073 2.424 1.00 96.44 293 SER A N 1
ATOM 2262 C CA . SER A 1 293 ? 4.010 10.557 2.775 1.00 96.44 293 SER A CA 1
ATOM 2263 C C . SER A 1 293 ? 3.713 10.380 4.265 1.00 96.44 293 SER A C 1
ATOM 2265 O O . SER A 1 293 ? 4.506 9.818 5.027 1.00 96.44 293 SER A O 1
ATOM 2267 N N . TYR A 1 294 ? 2.524 10.815 4.704 1.00 95.06 294 TYR A N 1
ATOM 2268 C CA . TYR A 1 294 ? 2.146 10.745 6.127 1.00 95.06 294 TYR A CA 1
ATOM 2269 C C . TYR A 1 294 ? 2.055 9.302 6.589 1.00 95.06 294 TYR A C 1
ATOM 2271 O O . TYR A 1 294 ? 2.503 8.939 7.675 1.00 95.06 294 TYR A O 1
ATOM 2279 N N . TYR A 1 295 ? 1.510 8.474 5.708 1.00 94.12 295 TYR A N 1
ATOM 2280 C CA . TYR A 1 295 ? 1.330 7.055 5.933 1.00 94.12 295 TYR A CA 1
ATOM 2281 C C . TYR A 1 295 ? 2.608 6.247 5.661 1.00 94.12 295 TYR A C 1
ATOM 2283 O O . TYR A 1 295 ? 2.646 5.052 5.950 1.00 94.12 295 TYR A O 1
ATOM 2291 N N . GLY A 1 296 ? 3.675 6.896 5.180 1.00 93.62 296 GLY A N 1
ATOM 2292 C CA . GLY A 1 296 ? 4.994 6.297 4.997 1.00 93.62 296 GLY A CA 1
ATOM 2293 C C . GLY A 1 296 ? 5.243 5.680 3.621 1.00 93.62 296 GLY A C 1
ATOM 2294 O O . GLY A 1 296 ? 6.196 4.912 3.496 1.00 93.62 296 GLY A O 1
ATOM 2295 N N . GLY A 1 297 ? 4.407 5.985 2.622 1.00 95.00 297 GLY A N 1
ATOM 2296 C CA . GLY A 1 297 ? 4.679 5.639 1.224 1.00 95.00 297 GLY A CA 1
ATOM 2297 C C . GLY A 1 297 ? 5.730 6.576 0.630 1.00 95.00 297 GLY A C 1
ATOM 2298 O O . GLY A 1 297 ? 5.716 7.771 0.917 1.00 95.00 297 GLY A O 1
ATOM 2299 N N . TYR A 1 298 ? 6.649 6.044 -0.164 1.00 95.75 298 TYR A N 1
ATOM 2300 C CA . TYR A 1 298 ? 7.645 6.804 -0.915 1.00 95.75 298 TYR A CA 1
ATOM 2301 C C . TYR A 1 298 ? 7.222 6.938 -2.368 1.00 95.75 298 TYR A C 1
ATOM 2303 O O . TYR A 1 298 ? 6.367 6.197 -2.835 1.00 95.75 298 TYR A O 1
ATOM 2311 N N . ASP A 1 299 ? 7.816 7.910 -3.059 1.00 95.69 299 ASP A N 1
ATOM 2312 C CA . ASP A 1 299 ? 7.668 8.107 -4.505 1.00 95.69 299 ASP A CA 1
ATOM 2313 C C . ASP A 1 299 ? 6.224 8.343 -4.996 1.00 95.69 299 ASP A C 1
ATOM 2315 O O . ASP A 1 299 ? 6.015 8.560 -6.182 1.00 95.69 299 ASP A O 1
ATOM 2319 N N . MET A 1 300 ? 5.267 8.522 -4.068 1.00 96.81 300 MET A N 1
ATOM 2320 C CA . MET A 1 300 ? 3.875 8.959 -4.298 1.00 96.81 300 MET A CA 1
ATOM 2321 C C . MET A 1 300 ? 3.765 10.264 -5.114 1.00 96.81 300 MET A C 1
ATOM 2323 O O . MET A 1 300 ? 2.689 10.724 -5.482 1.00 96.81 300 MET A O 1
ATOM 2327 N N . SER A 1 301 ? 4.876 10.965 -5.317 1.00 95.75 301 SER A N 1
ATOM 2328 C CA . SER A 1 301 ? 5.007 12.029 -6.299 1.00 95.75 301 SER A CA 1
ATOM 2329 C C . SER A 1 301 ? 6.349 11.864 -7.000 1.00 95.75 301 SER A C 1
ATOM 2331 O O . SER A 1 301 ? 7.394 11.928 -6.352 1.00 95.75 301 SER A O 1
ATOM 2333 N N . GLY A 1 302 ? 6.318 11.725 -8.327 1.00 94.31 302 GLY A N 1
ATOM 2334 C CA . GLY A 1 302 ? 7.505 11.544 -9.164 1.00 94.31 302 GLY A CA 1
ATOM 2335 C C . GLY A 1 302 ? 7.756 10.093 -9.546 1.00 94.31 302 GLY A C 1
ATOM 2336 O O . GLY A 1 302 ? 6.870 9.263 -9.465 1.00 94.31 302 GLY A O 1
ATOM 2337 N N . ASN A 1 303 ? 8.977 9.828 -10.003 1.00 94.94 303 ASN A N 1
ATOM 2338 C CA . ASN A 1 303 ? 9.490 8.529 -10.426 1.00 94.94 303 ASN A CA 1
ATOM 2339 C C . ASN A 1 303 ? 8.708 7.901 -11.598 1.00 94.94 303 ASN A C 1
ATOM 2341 O O . ASN A 1 303 ? 9.152 8.008 -12.749 1.00 94.94 303 ASN A O 1
ATOM 2345 N N . VAL A 1 304 ? 7.546 7.296 -11.344 1.00 95.94 304 VAL A N 1
ATOM 2346 C CA . VAL A 1 304 ? 6.652 6.712 -12.354 1.00 95.94 304 VAL A CA 1
ATOM 2347 C C . VAL A 1 304 ? 5.190 7.061 -12.082 1.00 95.94 304 VAL A C 1
ATOM 2349 O O . VAL A 1 304 ? 4.802 7.375 -10.968 1.00 95.94 304 VAL A O 1
ATOM 2352 N N . TRP A 1 305 ? 4.359 7.002 -13.124 1.00 96.31 305 TRP A N 1
ATOM 2353 C CA . TRP A 1 305 ? 2.909 7.029 -12.937 1.00 96.31 305 TRP A CA 1
ATOM 2354 C C . TRP A 1 305 ? 2.422 5.677 -12.418 1.00 96.31 305 TRP A C 1
ATOM 2356 O O . TRP A 1 305 ? 2.891 4.635 -12.882 1.00 96.31 305 TRP A O 1
ATOM 2366 N N . GLU A 1 306 ? 1.446 5.708 -11.517 1.00 97.75 306 GLU A N 1
ATOM 2367 C CA . GLU A 1 306 ? 0.874 4.529 -10.872 1.00 97.75 306 GLU A CA 1
ATOM 2368 C C . GLU A 1 306 ? -0.572 4.313 -11.338 1.00 97.75 306 GLU A C 1
ATOM 2370 O O . GLU A 1 306 ? -1.366 5.252 -11.393 1.00 97.75 306 GLU A O 1
ATOM 2375 N N . TRP A 1 307 ? -0.913 3.078 -11.715 1.00 98.25 307 TRP A N 1
ATOM 2376 C CA . TRP A 1 307 ? -2.264 2.721 -12.155 1.00 98.25 307 TRP A CA 1
ATOM 2377 C C . TRP A 1 307 ? -3.241 2.642 -10.972 1.00 98.25 307 TRP A C 1
ATOM 2379 O O . TRP A 1 307 ? -2.915 2.038 -9.948 1.00 98.25 307 TRP A O 1
ATOM 2389 N N . THR A 1 308 ? -4.449 3.189 -11.157 1.00 94.88 308 THR A N 1
ATOM 2390 C CA . THR A 1 308 ? -5.583 3.141 -10.215 1.00 94.88 308 THR A CA 1
ATOM 2391 C C . THR A 1 308 ? -6.831 2.483 -10.810 1.00 94.88 308 THR A C 1
ATOM 2393 O O . THR A 1 308 ? -6.832 2.178 -12.030 1.00 94.88 308 THR A O 1
#

Sequence (308 aa):
MSVRFRLPGSAWMLIGLWGTSMALANSAPVVSNVTASQRQDYSKLIDIRYNLADADGDPCTVWVTASDDGGATWKVPIRTFSGAIGNNIPPGSNKLITWDAGEDMPGKLGSFRVRVWADDGQGPGSAKAFVGAGPFPYQNTTSPGSWVSVDSFLIDKYEVTNAFYCQFLNAGGNDDHWSASQEITRQGSPGNYTYSVVAGRADYPVRYVSWDDATAFAQWRSQLEGVTYRLPTEQEWEKAAAWDPAQQHYYIYGFHRDTIDCSWCVYNNCYGSAGPMPVGYLNGTGGRNDAKSYYGGYDMSGNVWEWT

Radius of gyration: 21.63 Å; chains: 1; bounding box: 46×61×62 Å